Protein AF-0000000087275768 (afdb_homodimer)

Organism: Triticum turgidum subsp. durum (NCBI:txid4567)

pLDDT: mean 89.3, std 7.69, range [43.47, 96.19]

Solvent-accessible surface area (backbone atoms only — not comparable to full-atom values): 12911 Å² total; per-residue (Å²): 130,86,54,33,32,23,31,49,68,39,44,42,38,56,52,51,20,34,65,66,71,42,69,67,84,76,54,82,81,46,72,68,50,50,53,51,49,30,61,43,40,44,69,40,48,29,38,37,53,60,56,69,87,46,82,46,74,42,39,27,68,37,59,47,90,47,29,28,70,70,34,65,46,65,78,48,94,89,57,51,70,40,37,50,58,55,46,38,32,74,74,51,67,39,80,79,80,45,40,78,35,36,21,37,27,25,60,48,88,89,59,68,39,76,43,63,28,69,130,85,54,32,32,24,32,49,68,39,44,41,37,56,52,50,22,33,64,67,71,43,69,68,85,76,53,82,80,46,71,66,51,49,52,52,49,30,64,44,40,44,67,41,48,30,38,38,53,61,55,70,89,46,81,47,73,41,39,27,67,36,56,47,90,46,28,29,70,72,33,66,44,67,79,50,95,87,56,52,69,41,37,50,60,56,44,38,32,72,75,51,67,39,81,80,80,47,41,78,34,36,21,38,26,23,59,50,88,88,59,68,39,76,42,62,30,69

Sequence (236 aa):
MSSTAFIEPLPVIEFVAQLLCRDISVRPLTDSDRVKIKKALRGVKVEVTHRGNMRRKYRISGLTSQATRELSFPVDDRGTVKTVVQYFLETYGFNIQHTTLPCLQVGNQQRPNYLPGLMSSTAFIEPLPVIEFVAQLLCRDISVRPLTDSDRVKIKKALRGVKVEVTHRGNMRRKYRISGLTSQATRELSFPVDDRGTVKTVVQYFLETYGFNIQHTTLPCLQVGNQQRPNYLPGL

Foldseek 3Di:
DDDPDDDDDDFLLVVLCVQVVHRCVPDDADPVSQVSSFVVQQQPKDWDCLQPPDTDIWRFHGWDPAFQQPDKDAPDPVRDIDGNQVCSCVPRVDHADRRRGIWTWTDDPVDTDTHGGD/DDDPDDDDDDFLLVVLCVQVVHRCVPDDQDPVSQVSSFVVQQQPKDWDCLQPPDTDIWGFHGWDPAFQQPDKDAPDPVRDIDGNQVCSCVPRVDHADRRRGIWTWTDDPVDTDTHGGD

Nearest PDB structures (foldseek):
  8thq-assembly1_B  TM=9.231E-01  e=3.022E-11  Homo sapiens
  6mfr-assembly1_A  TM=9.003E-01  e=3.740E-10  Homo sapiens
  4f3t-assembly1_A  TM=8.504E-01  e=3.512E-10  Homo sapiens
  5t7b-assembly1_A  TM=8.582E-01  e=7.015E-10  Homo sapiens
  4w5n-assembly1_A  TM=8.381E-01  e=4.241E-10  Homo sapiens

Radius of gyration: 20.41 Å; Cα contacts (8 Å, |Δi|>4): 461; chains: 2; bounding box: 36×76×35 Å

Secondary structure (DSSP, 8-state):
---SEEEPPEEHHHHHHHHHTS-TTTSPPPHHHHHHHHHHHTT-EEEE-TTTT--EEEEEEEEEEEEGGG-EEE-STT--EEEHHHHHHHHH----S-TTSEEEEES-TTS-EEE---/---SEEEPPEEHHHHHHHHHTS-TTTSPPPHHHHHHHHHHHTT-EEEE-TTTT--EEEEEEEEEEEEGGG-EEE-STT--EEEHHHHHHHHH-PPPS-TTSEEEEES-TTS-EEE---

Structure (mmCIF, N/CA/C/O backbone):
data_AF-0000000087275768-model_v1
#
loop_
_entity.id
_entity.type
_entity.pdbx_description
1 polymer 'PAZ domain-containing protein'
#
loop_
_atom_site.group_PDB
_atom_site.id
_atom_site.type_symbol
_atom_site.label_atom_id
_atom_site.label_alt_id
_atom_site.label_comp_id
_atom_site.label_asym_id
_atom_site.label_entity_id
_atom_site.label_seq_id
_atom_site.pdbx_PDB_ins_code
_atom_site.Cartn_x
_atom_site.Cartn_y
_atom_site.Cartn_z
_atom_site.occupancy
_atom_site.B_iso_or_equiv
_atom_site.auth_seq_id
_atom_site.auth_comp_id
_atom_site.auth_asym_id
_atom_site.auth_atom_id
_atom_site.pdbx_PDB_model_num
ATOM 1 N N . MET A 1 1 ? -2.781 4.977 16.828 1 43.47 1 MET A N 1
ATOM 2 C CA . MET A 1 1 ? -2.209 6.129 16.141 1 43.47 1 MET A CA 1
ATOM 3 C C . MET A 1 1 ? -3.107 6.582 15 1 43.47 1 MET A C 1
ATOM 5 O O . MET A 1 1 ? -3.561 5.762 14.203 1 43.47 1 MET A O 1
ATOM 9 N N . SER A 1 2 ? -3.838 7.672 15.273 1 59.25 2 SER A N 1
ATOM 10 C CA . SER A 1 2 ? -4.91 8.047 14.359 1 59.25 2 SER A CA 1
ATOM 11 C C . SER A 1 2 ? -4.355 8.555 13.039 1 59.25 2 SER A C 1
ATOM 13 O O . SER A 1 2 ? -3.566 9.508 13.016 1 59.25 2 SER A O 1
ATOM 15 N N . SER A 1 3 ? -4.297 7.707 12.039 1 69.69 3 SER A N 1
ATOM 16 C CA . SER A 1 3 ? -3.947 8.141 10.688 1 69.69 3 SER A CA 1
ATOM 17 C C . SER A 1 3 ? -5.133 8.805 10 1 69.69 3 SER A C 1
ATOM 19 O O . SER A 1 3 ? -6.281 8.406 10.203 1 69.69 3 SER A O 1
ATOM 21 N N . THR A 1 4 ? -4.77 9.906 9.336 1 81.69 4 THR A N 1
ATOM 22 C CA . THR A 1 4 ? -5.828 10.664 8.672 1 81.69 4 THR A CA 1
ATOM 23 C C . THR A 1 4 ? -6.117 10.102 7.285 1 81.69 4 THR A C 1
ATOM 25 O O . THR A 1 4 ? -7.168 10.367 6.703 1 81.69 4 THR A O 1
ATOM 28 N N . ALA A 1 5 ? -5.148 9.32 6.773 1 90.62 5 ALA A N 1
ATOM 29 C CA . ALA A 1 5 ? -5.297 8.859 5.395 1 90.62 5 ALA A CA 1
ATOM 30 C C . ALA A 1 5 ? -5.004 7.367 5.281 1 90.62 5 ALA A C 1
ATOM 32 O O . ALA A 1 5 ? -4.031 6.875 5.855 1 90.62 5 ALA A O 1
ATOM 33 N N . PHE A 1 6 ? -5.891 6.68 4.543 1 91.31 6 PHE A N 1
ATOM 34 C CA . PHE A 1 6 ? -5.754 5.25 4.289 1 91.31 6 PHE A CA 1
ATOM 35 C C . PHE A 1 6 ? -5.715 4.969 2.791 1 91.31 6 PHE A C 1
ATOM 37 O O . PHE A 1 6 ? -6.531 5.496 2.033 1 91.31 6 PHE A O 1
ATOM 44 N N . ILE A 1 7 ? -4.754 4.129 2.451 1 89.88 7 ILE A N 1
ATOM 45 C CA . ILE A 1 7 ? -4.719 3.689 1.061 1 89.88 7 ILE A CA 1
ATOM 46 C C . ILE A 1 7 ? -5.906 2.77 0.781 1 89.88 7 ILE A C 1
ATOM 48 O O . ILE A 1 7 ? -6.172 1.837 1.543 1 89.88 7 ILE A O 1
ATOM 52 N N . GLU A 1 8 ? -6.59 3.115 -0.237 1 89.69 8 GLU A N 1
ATOM 53 C CA . GLU A 1 8 ? -7.648 2.217 -0.688 1 89.69 8 GLU A CA 1
ATOM 54 C C . GLU A 1 8 ? -7.078 0.872 -1.132 1 89.69 8 GLU A C 1
ATOM 56 O O . GLU A 1 8 ? -5.891 0.769 -1.449 1 89.69 8 GLU A O 1
ATOM 61 N N . PRO A 1 9 ? -8.039 -0.082 -1.107 1 86.5 9 PRO A N 1
ATOM 62 C CA . PRO A 1 9 ? -7.543 -1.374 -1.583 1 86.5 9 PRO A CA 1
ATOM 63 C C . PRO A 1 9 ? -6.871 -1.28 -2.953 1 86.5 9 PRO A C 1
ATOM 65 O O . PRO A 1 9 ? -7.406 -0.64 -3.861 1 86.5 9 PRO A O 1
ATOM 68 N N . LEU A 1 10 ? -5.715 -1.784 -3.029 1 87.38 10 LEU A N 1
ATOM 69 C CA . LEU A 1 10 ? -4.984 -1.777 -4.293 1 87.38 10 LEU A CA 1
ATOM 70 C C . LEU A 1 10 ? -4.371 -3.145 -4.574 1 87.38 10 LEU A C 1
ATOM 72 O O . LEU A 1 10 ? -3.986 -3.859 -3.645 1 87.38 10 LEU A O 1
ATOM 76 N N . PRO A 1 11 ? -4.281 -3.477 -5.871 1 90.5 11 PRO A N 1
ATOM 77 C CA . PRO A 1 11 ? -3.648 -4.75 -6.215 1 90.5 11 PRO A CA 1
ATOM 78 C C . PRO A 1 11 ? -2.221 -4.863 -5.684 1 90.5 11 PRO A C 1
ATOM 80 O O . PRO A 1 11 ? -1.468 -3.885 -5.719 1 90.5 11 PRO A O 1
ATOM 83 N N . VAL A 1 12 ? -1.874 -6.047 -5.215 1 92.75 12 VAL A N 1
ATOM 84 C CA . VAL A 1 12 ? -0.544 -6.258 -4.652 1 92.75 12 VAL A CA 1
ATOM 85 C C . VAL A 1 12 ? 0.518 -5.949 -5.703 1 92.75 12 VAL A C 1
ATOM 87 O O . VAL A 1 12 ? 1.548 -5.344 -5.395 1 92.75 12 VAL A O 1
ATOM 90 N N . ILE A 1 13 ? 0.225 -6.289 -6.93 1 92.31 13 ILE A N 1
ATOM 91 C CA . ILE A 1 13 ? 1.211 -6.094 -7.988 1 92.31 13 ILE A CA 1
ATOM 92 C C . ILE A 1 13 ? 1.467 -4.602 -8.188 1 92.31 13 ILE A C 1
ATOM 94 O O . ILE A 1 13 ? 2.59 -4.191 -8.492 1 92.31 13 ILE A O 1
ATOM 98 N N . GLU A 1 14 ? 0.475 -3.826 -8.008 1 88.75 14 GLU A N 1
ATOM 99 C CA . GLU A 1 14 ? 0.648 -2.381 -8.117 1 88.75 14 GLU A CA 1
ATOM 100 C C . GLU A 1 14 ? 1.476 -1.834 -6.957 1 88.75 14 GLU A C 1
ATOM 102 O O . GLU A 1 14 ? 2.32 -0.956 -7.148 1 88.75 14 GLU A O 1
ATOM 107 N N . PHE A 1 15 ? 1.184 -2.352 -5.785 1 88.56 15 PHE A N 1
ATOM 108 C CA . PHE A 1 15 ? 1.982 -1.979 -4.625 1 88.56 15 PHE A CA 1
ATOM 109 C C . PHE A 1 15 ? 3.459 -2.275 -4.863 1 88.56 15 PHE A C 1
ATOM 111 O O . PHE A 1 15 ? 4.32 -1.437 -4.586 1 88.56 15 PHE A O 1
ATOM 118 N N . VAL A 1 16 ? 3.723 -3.387 -5.422 1 92.19 16 VAL A N 1
ATOM 119 C CA . VAL A 1 16 ? 5.094 -3.816 -5.668 1 92.19 16 VAL A CA 1
ATOM 120 C C . VAL A 1 16 ? 5.734 -2.92 -6.727 1 92.19 16 VAL A C 1
ATOM 122 O O . VAL A 1 16 ? 6.902 -2.543 -6.602 1 92.19 16 VAL A O 1
ATOM 125 N N . ALA A 1 17 ? 4.984 -2.625 -7.73 1 91.31 17 ALA A N 1
ATOM 126 C CA . ALA A 1 17 ? 5.492 -1.721 -8.758 1 91.31 17 ALA A CA 1
ATOM 127 C C . ALA A 1 17 ? 5.875 -0.37 -8.164 1 91.31 17 ALA A C 1
ATOM 129 O O . ALA A 1 17 ? 6.906 0.203 -8.516 1 91.31 17 ALA A O 1
ATOM 130 N N . GLN A 1 18 ? 5.043 0.078 -7.254 1 86.06 18 GLN A N 1
ATOM 131 C CA . GLN A 1 18 ? 5.309 1.351 -6.594 1 86.06 18 GLN A CA 1
ATOM 132 C C . GLN A 1 18 ? 6.52 1.245 -5.668 1 86.06 18 GLN A C 1
ATOM 134 O O . GLN A 1 18 ? 7.348 2.154 -5.613 1 86.06 18 GLN A O 1
ATOM 139 N N . LEU A 1 19 ? 6.578 0.154 -4.98 1 88.44 19 LEU A N 1
ATOM 140 C CA . LEU A 1 19 ? 7.684 -0.107 -4.062 1 88.44 19 LEU A CA 1
ATOM 141 C C . LEU A 1 19 ? 9.016 -0.088 -4.801 1 88.44 19 LEU A C 1
ATOM 143 O O . LEU A 1 19 ? 10 0.477 -4.309 1 88.44 19 LEU A O 1
ATOM 147 N N . LEU A 1 20 ? 9.008 -0.585 -5.984 1 90.69 20 LEU A N 1
ATOM 148 C CA . LEU A 1 20 ? 10.25 -0.72 -6.73 1 90.69 20 LEU A CA 1
ATOM 149 C C . LEU A 1 20 ? 10.438 0.448 -7.695 1 90.69 20 LEU A C 1
ATOM 151 O O . LEU A 1 20 ? 11.453 0.526 -8.391 1 90.69 20 LEU A O 1
ATOM 155 N N . CYS A 1 21 ? 9.453 1.275 -7.781 1 84.94 21 CYS A N 1
ATOM 156 C CA . CYS A 1 21 ? 9.461 2.436 -8.664 1 84.94 21 CYS A CA 1
ATOM 157 C C . CYS A 1 21 ? 9.727 2.021 -10.109 1 84.94 21 CYS A C 1
ATOM 159 O O . CYS A 1 21 ? 10.547 2.631 -10.789 1 84.94 21 CYS A O 1
ATOM 161 N N . ARG A 1 22 ? 9.008 0.912 -10.492 1 86.25 22 ARG A N 1
ATOM 162 C CA . ARG A 1 22 ? 9.125 0.462 -11.875 1 86.25 22 ARG A CA 1
ATOM 163 C C . ARG A 1 22 ? 8.016 -0.527 -12.227 1 86.25 22 ARG A C 1
ATOM 165 O O . ARG A 1 22 ? 7.383 -1.095 -11.336 1 86.25 22 ARG A O 1
ATOM 172 N N . ASP A 1 23 ? 7.941 -0.669 -13.5 1 86.69 23 ASP A N 1
ATOM 173 C CA . ASP A 1 23 ? 7.035 -1.704 -13.992 1 86.69 23 ASP A CA 1
ATOM 174 C C . ASP A 1 23 ? 7.641 -3.094 -13.82 1 86.69 23 ASP A C 1
ATOM 176 O O . ASP A 1 23 ? 8.742 -3.361 -14.297 1 86.69 23 ASP A O 1
ATOM 180 N N . ILE A 1 24 ? 6.934 -3.932 -13.141 1 86.19 24 ILE A N 1
ATOM 181 C CA . ILE A 1 24 ? 7.441 -5.25 -12.773 1 86.19 24 ILE A CA 1
ATOM 182 C C . ILE A 1 24 ? 7.434 -6.164 -13.992 1 86.19 24 ILE A C 1
ATOM 184 O O . ILE A 1 24 ? 8.086 -7.211 -14 1 86.19 24 ILE A O 1
ATOM 188 N N . SER A 1 25 ? 6.711 -5.758 -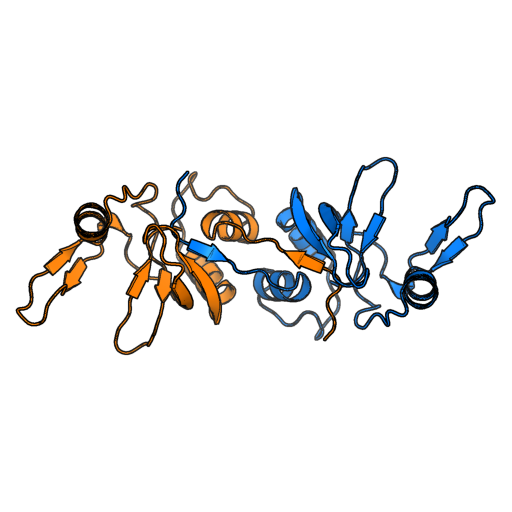15.078 1 80.31 25 SER A N 1
ATOM 189 C CA . SER A 1 25 ? 6.617 -6.598 -16.266 1 80.31 25 SER A CA 1
ATOM 190 C C . SER A 1 25 ? 7.809 -6.367 -17.203 1 80.31 25 SER A C 1
ATOM 192 O O . SER A 1 25 ? 8.023 -7.137 -18.125 1 80.31 25 SER A O 1
ATOM 194 N N . VAL A 1 26 ? 8.578 -5.383 -16.922 1 82.56 26 VAL A N 1
ATOM 195 C CA . VAL A 1 26 ? 9.609 -4.953 -17.859 1 82.56 26 VAL A CA 1
ATOM 196 C C . VAL A 1 26 ? 10.836 -5.855 -17.719 1 82.56 26 VAL A C 1
ATOM 198 O O . VAL A 1 26 ? 11.461 -6.215 -18.719 1 82.56 26 VAL A O 1
ATOM 201 N N . ARG A 1 27 ? 11.32 -6.211 -16.594 1 87.06 27 ARG A N 1
ATOM 202 C CA . ARG A 1 27 ? 12.461 -7.094 -16.359 1 87.06 27 ARG A CA 1
ATOM 203 C C . ARG A 1 27 ? 12.195 -8.023 -15.18 1 87.06 27 ARG A C 1
ATOM 205 O O . ARG A 1 27 ? 11.367 -7.715 -14.312 1 87.06 27 ARG A O 1
ATOM 212 N N . PRO A 1 28 ? 12.93 -9.07 -15.172 1 88.75 28 PRO A N 1
ATOM 213 C CA . PRO A 1 28 ? 12.773 -10.016 -14.055 1 88.75 28 PRO A CA 1
ATOM 214 C C . PRO A 1 28 ? 13.172 -9.414 -12.711 1 88.75 28 PRO A C 1
ATOM 216 O O . PRO A 1 28 ? 14 -8.492 -12.664 1 88.75 28 PRO A O 1
ATOM 219 N N . LEU A 1 29 ? 12.555 -9.977 -11.68 1 92.44 29 LEU A N 1
ATOM 220 C CA . LEU A 1 29 ? 12.922 -9.555 -10.328 1 92.44 29 LEU A CA 1
ATOM 221 C C . LEU A 1 29 ? 14.312 -10.055 -9.961 1 92.44 29 LEU A C 1
ATOM 223 O O . LEU A 1 29 ? 14.672 -11.195 -10.258 1 92.44 29 LEU A O 1
ATOM 227 N N . THR A 1 30 ? 15.102 -9.211 -9.438 1 92.25 30 THR A N 1
ATOM 228 C CA . THR A 1 30 ? 16.375 -9.625 -8.859 1 92.25 30 THR A CA 1
ATOM 229 C C . THR A 1 30 ? 16.172 -10.203 -7.461 1 92.25 30 THR A C 1
ATOM 231 O O . THR A 1 30 ? 15.086 -10.102 -6.891 1 92.25 30 THR A O 1
ATOM 234 N N . ASP A 1 31 ? 17.234 -10.812 -7 1 91.38 31 ASP A N 1
ATOM 235 C CA . ASP A 1 31 ? 17.172 -11.312 -5.629 1 91.38 31 ASP A CA 1
ATOM 236 C C . ASP A 1 31 ? 16.953 -10.172 -4.637 1 91.38 31 ASP A C 1
ATOM 238 O O . ASP A 1 31 ? 16.203 -10.32 -3.666 1 91.38 31 ASP A O 1
ATOM 242 N N . SER A 1 32 ? 17.625 -9.117 -4.973 1 92.94 32 SER A N 1
ATOM 243 C CA . SER A 1 32 ? 17.453 -7.945 -4.117 1 92.94 32 SER A CA 1
ATOM 244 C C . SER A 1 32 ? 16 -7.445 -4.152 1 92.94 32 SER A C 1
ATOM 246 O O . SER A 1 32 ? 15.445 -7.07 -3.117 1 92.94 32 SER A O 1
ATOM 248 N N . ASP A 1 33 ? 15.359 -7.453 -5.309 1 92.75 33 ASP A N 1
ATOM 249 C CA . ASP A 1 33 ? 13.953 -7.094 -5.43 1 92.75 33 ASP A CA 1
ATOM 250 C C . ASP A 1 33 ? 13.078 -8.008 -4.574 1 92.75 33 ASP A C 1
ATOM 252 O O . ASP A 1 33 ? 12.211 -7.531 -3.832 1 92.75 33 ASP A O 1
ATOM 256 N N . ARG A 1 34 ? 13.398 -9.227 -4.715 1 92.62 34 ARG A N 1
ATOM 257 C CA . ARG A 1 34 ? 12.594 -10.219 -4.012 1 92.62 34 ARG A CA 1
ATOM 258 C C . ARG A 1 34 ? 12.672 -10.023 -2.502 1 92.62 34 ARG A C 1
ATOM 260 O O . ARG A 1 34 ? 11.656 -10.109 -1.806 1 92.62 34 ARG A O 1
ATOM 267 N N . VAL A 1 35 ? 13.844 -9.781 -2.025 1 92.12 35 VAL A N 1
ATOM 268 C CA . VAL A 1 35 ? 14.047 -9.562 -0.599 1 92.12 35 VAL A CA 1
ATOM 269 C C . VAL A 1 35 ? 13.305 -8.305 -0.156 1 92.12 35 VAL A C 1
ATOM 271 O O . VAL A 1 35 ? 12.633 -8.305 0.882 1 92.12 35 VAL A O 1
ATOM 274 N N . LYS A 1 36 ? 13.398 -7.289 -0.94 1 91.69 36 LYS A N 1
ATOM 275 C CA . LYS A 1 36 ? 12.711 -6.035 -0.644 1 91.69 36 LYS A CA 1
ATOM 276 C C . LYS A 1 36 ? 11.195 -6.23 -0.605 1 91.69 36 LYS A C 1
ATOM 278 O O . LYS A 1 36 ? 10.523 -5.746 0.308 1 91.69 36 LYS A O 1
ATOM 283 N N . ILE A 1 37 ? 10.703 -6.887 -1.532 1 94.25 37 ILE A N 1
ATOM 284 C CA . ILE A 1 37 ? 9.273 -7.152 -1.615 1 94.25 37 ILE A CA 1
ATOM 285 C C . ILE A 1 37 ? 8.828 -7.969 -0.406 1 94.25 37 ILE A C 1
ATOM 287 O O . ILE A 1 37 ? 7.824 -7.648 0.234 1 94.25 37 ILE A O 1
ATOM 291 N N . LYS A 1 38 ? 9.578 -8.984 -0.153 1 93.25 38 LYS A N 1
ATOM 292 C CA . LYS A 1 38 ? 9.25 -9.852 0.975 1 93.25 38 LYS A CA 1
ATOM 293 C C . LYS A 1 38 ? 9.188 -9.062 2.277 1 93.25 38 LYS A C 1
ATOM 295 O O . LYS A 1 38 ? 8.242 -9.211 3.059 1 93.25 38 LYS A O 1
ATOM 300 N N . LYS A 1 39 ? 10.141 -8.242 2.486 1 91.69 39 LYS A N 1
ATOM 301 C CA . LYS A 1 39 ? 10.203 -7.434 3.701 1 91.69 39 LYS A CA 1
ATOM 302 C C . LYS A 1 39 ? 9.023 -6.469 3.775 1 91.69 39 LYS A C 1
ATOM 304 O O . LYS A 1 39 ? 8.391 -6.332 4.824 1 91.69 39 LYS A O 1
ATOM 309 N N . ALA A 1 40 ? 8.75 -5.895 2.709 1 90.44 40 ALA A N 1
ATOM 310 C CA . ALA A 1 40 ? 7.707 -4.871 2.67 1 90.44 40 ALA A CA 1
ATOM 311 C C . ALA A 1 40 ? 6.324 -5.488 2.861 1 90.44 40 ALA A C 1
ATOM 313 O O . ALA A 1 40 ? 5.441 -4.875 3.471 1 90.44 40 ALA A O 1
ATOM 314 N N . LEU A 1 41 ? 6.16 -6.652 2.416 1 92.94 41 LEU A N 1
ATOM 315 C CA . LEU A 1 41 ? 4.82 -7.23 2.391 1 92.94 41 LEU A CA 1
ATOM 316 C C . LEU A 1 41 ? 4.59 -8.117 3.605 1 92.94 41 LEU A C 1
ATOM 318 O O . LEU A 1 41 ? 3.453 -8.508 3.891 1 92.94 41 LEU A O 1
ATOM 322 N N . ARG A 1 42 ? 5.688 -8.43 4.27 1 91.62 42 ARG A N 1
ATOM 323 C CA . ARG A 1 42 ? 5.52 -9.312 5.418 1 91.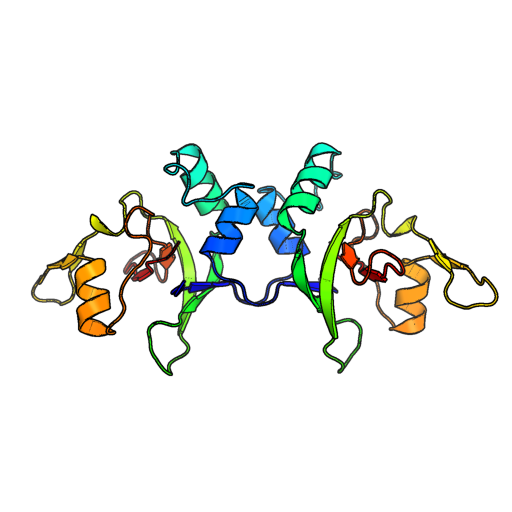62 42 ARG A CA 1
ATOM 324 C C . ARG A 1 42 ? 4.531 -8.719 6.422 1 91.62 42 ARG A C 1
ATOM 326 O O . ARG A 1 42 ? 4.691 -7.574 6.855 1 91.62 42 ARG A O 1
ATOM 333 N N . GLY A 1 43 ? 3.502 -9.5 6.719 1 88.94 43 GLY A N 1
ATOM 334 C CA . GLY A 1 43 ? 2.533 -9.086 7.719 1 88.94 43 GLY A CA 1
ATOM 335 C C . GLY A 1 43 ? 1.38 -8.289 7.137 1 88.94 43 GLY A C 1
ATOM 336 O O . GLY A 1 43 ? 0.409 -7.988 7.836 1 88.94 43 GLY A O 1
ATOM 337 N N . VAL A 1 44 ? 1.384 -7.961 5.93 1 89.38 44 VAL A N 1
ATOM 338 C CA . VAL A 1 44 ? 0.323 -7.195 5.281 1 89.38 44 VAL A CA 1
ATOM 339 C C . VAL A 1 44 ? -0.894 -8.086 5.055 1 89.38 44 VAL A C 1
ATOM 341 O O . VAL A 1 44 ? -0.755 -9.242 4.641 1 89.38 44 VAL A O 1
ATOM 344 N N . LYS A 1 45 ? -2.021 -7.508 5.281 1 90.81 45 LYS A N 1
ATOM 345 C CA . LYS A 1 45 ? -3.266 -8.234 5.051 1 90.81 45 LYS A CA 1
ATOM 346 C C . LYS A 1 45 ? -3.762 -8.031 3.621 1 90.81 45 LYS A C 1
ATOM 348 O O . LYS A 1 45 ? -3.715 -6.918 3.094 1 90.81 45 LYS A O 1
ATOM 353 N N . VAL A 1 46 ? -4.234 -9.172 3.029 1 93 46 VAL A N 1
ATOM 354 C CA . VAL A 1 46 ? -4.727 -9.102 1.658 1 93 46 VAL A CA 1
ATOM 355 C C . VAL A 1 46 ? -6.074 -9.812 1.558 1 93 46 VAL A C 1
ATOM 357 O O . VAL A 1 46 ? -6.344 -10.758 2.309 1 93 46 VAL A O 1
ATOM 360 N N . GLU A 1 47 ? -6.844 -9.289 0.65 1 92.12 47 GLU A N 1
ATOM 361 C CA . GLU A 1 47 ? -8.086 -9.922 0.227 1 92.12 47 GLU A CA 1
ATOM 362 C C . GLU A 1 47 ? -7.945 -10.539 -1.162 1 92.12 47 GLU A C 1
ATOM 364 O O . GLU A 1 47 ? -7.34 -9.945 -2.053 1 92.12 47 GLU A O 1
ATOM 369 N N . VAL A 1 48 ? -8.547 -11.773 -1.3 1 91.62 48 VAL A N 1
ATOM 370 C CA . VAL A 1 48 ? -8.375 -12.453 -2.58 1 91.62 48 VAL A CA 1
ATOM 371 C C . VAL A 1 48 ? -9.664 -12.383 -3.387 1 91.62 48 VAL A C 1
ATOM 373 O O . VAL A 1 48 ? -10.758 -12.281 -2.814 1 91.62 48 VAL A O 1
ATOM 376 N N . THR A 1 49 ? -9.492 -12.414 -4.75 1 89.31 49 THR A N 1
ATOM 377 C CA . THR A 1 49 ? -10.648 -12.211 -5.617 1 89.31 49 THR A CA 1
ATOM 378 C C . THR A 1 49 ? -10.961 -13.477 -6.406 1 89.31 49 THR A C 1
ATOM 380 O O . THR A 1 49 ? -11.977 -13.547 -7.102 1 89.31 49 THR A O 1
ATOM 383 N N . HIS A 1 50 ? -10.188 -14.477 -6.305 1 89.94 50 HIS A N 1
ATOM 384 C CA . HIS A 1 50 ? -10.352 -15.641 -7.168 1 89.94 50 HIS A CA 1
ATOM 385 C C . HIS A 1 50 ? -11.398 -16.594 -6.605 1 89.94 50 HIS A C 1
ATOM 387 O O . HIS A 1 50 ? -11.719 -17.609 -7.23 1 89.94 50 HIS A O 1
ATOM 393 N N . ARG A 1 51 ? -11.961 -16.281 -5.551 1 88.81 51 ARG A N 1
ATOM 394 C CA . ARG A 1 51 ? -12.891 -17.203 -4.898 1 88.81 51 ARG A CA 1
ATOM 395 C C . ARG A 1 51 ? -14.336 -16.797 -5.16 1 88.81 51 ARG A C 1
ATOM 397 O O . ARG A 1 51 ? -15.234 -17.156 -4.395 1 88.81 51 ARG A O 1
ATOM 404 N N . GLY A 1 52 ? -14.5 -16.141 -6.227 1 81.5 52 GLY A N 1
ATOM 405 C CA . GLY A 1 52 ? -15.859 -15.75 -6.555 1 81.5 52 GLY A CA 1
ATOM 406 C C . GLY A 1 52 ? -16.484 -14.82 -5.527 1 81.5 52 GLY A C 1
ATOM 407 O O . GLY A 1 52 ? -15.938 -13.742 -5.254 1 81.5 52 GLY A O 1
ATOM 408 N N . ASN A 1 53 ? -17.438 -15.273 -4.824 1 81.56 53 ASN A N 1
ATOM 409 C CA . ASN A 1 53 ? -18.203 -14.422 -3.924 1 81.56 53 ASN A CA 1
ATOM 410 C C . ASN A 1 53 ? -17.672 -14.484 -2.496 1 81.56 53 ASN A C 1
ATOM 412 O O . ASN A 1 53 ? -18.156 -13.766 -1.616 1 81.56 53 ASN A O 1
ATOM 416 N N . MET A 1 54 ? -16.734 -15.305 -2.371 1 85.62 54 MET A N 1
ATOM 417 C CA . MET A 1 54 ? -16.156 -15.43 -1.031 1 85.62 54 MET A CA 1
ATOM 418 C C . MET A 1 54 ? -14.984 -14.484 -0.854 1 85.62 54 MET A C 1
ATOM 420 O O . MET A 1 54 ? -14.055 -14.477 -1.664 1 85.62 54 MET A O 1
ATOM 424 N N . ARG A 1 55 ? -15.172 -13.633 0.093 1 84.94 55 ARG A N 1
ATOM 425 C CA . ARG A 1 55 ? -14.078 -12.734 0.449 1 84.94 55 ARG A CA 1
ATOM 426 C C . ARG A 1 55 ? -13.18 -13.359 1.507 1 84.94 55 ARG A C 1
ATOM 428 O O . ARG A 1 55 ? -13.578 -13.516 2.662 1 84.94 55 ARG A O 1
ATOM 435 N N . ARG A 1 56 ? -12.07 -13.852 1.044 1 91.31 56 ARG A N 1
ATOM 436 C CA . ARG A 1 56 ? -11.094 -14.422 1.974 1 91.31 56 ARG A CA 1
ATOM 437 C C . ARG A 1 56 ? -9.922 -13.469 2.188 1 91.31 56 ARG A C 1
ATOM 439 O O . ARG A 1 56 ? -9.453 -12.836 1.242 1 91.31 56 ARG A O 1
ATOM 446 N N . LYS A 1 57 ? -9.539 -13.438 3.447 1 92.06 57 LYS A N 1
ATOM 447 C CA . LYS A 1 57 ? -8.422 -12.586 3.82 1 92.06 57 LYS A CA 1
ATOM 448 C C . LYS A 1 57 ? -7.262 -13.406 4.379 1 92.06 57 LYS A C 1
ATOM 450 O O . LYS A 1 57 ? -7.477 -14.438 5.02 1 92.06 57 LYS A O 1
ATOM 455 N N . TYR A 1 58 ? -6.098 -12.914 4.055 1 92.56 58 TYR A N 1
ATOM 456 C CA . TYR A 1 58 ? -4.887 -13.57 4.539 1 92.56 58 TYR A CA 1
ATOM 457 C C . TYR A 1 58 ? -3.85 -12.547 4.98 1 92.56 58 TYR A C 1
ATOM 459 O O . TYR A 1 58 ? -3.926 -11.375 4.602 1 92.56 58 TYR A O 1
ATOM 467 N N . ARG A 1 59 ? -2.959 -13.078 5.758 1 92.75 59 ARG A N 1
ATOM 468 C CA . ARG A 1 59 ? -1.738 -12.328 6.047 1 92.75 59 ARG A CA 1
ATOM 469 C C . ARG A 1 59 ? -0.552 -12.898 5.277 1 92.75 59 ARG A C 1
ATOM 471 O O . ARG A 1 59 ? -0.341 -14.117 5.266 1 92.75 59 ARG A O 1
ATOM 478 N N . ILE A 1 60 ? 0.148 -11.992 4.668 1 93.62 60 ILE A N 1
ATOM 479 C CA . ILE A 1 60 ? 1.312 -12.445 3.914 1 93.62 60 ILE A CA 1
ATOM 480 C C . ILE A 1 60 ? 2.439 -12.812 4.875 1 93.62 60 ILE A C 1
ATOM 482 O O . ILE A 1 60 ? 2.773 -12.039 5.773 1 93.62 60 ILE A O 1
ATOM 486 N N . SER A 1 61 ? 3.004 -13.992 4.707 1 93.69 61 SER A N 1
ATOM 487 C CA . SER A 1 61 ? 4.105 -14.43 5.555 1 93.69 61 SER A CA 1
ATOM 488 C C . SER A 1 61 ? 5.43 -14.414 4.797 1 93.69 61 SER A C 1
ATOM 490 O O . SER A 1 61 ? 6.5 -14.422 5.406 1 93.69 61 SER A O 1
ATOM 492 N N . GLY A 1 62 ? 5.305 -14.367 3.402 1 92.44 62 GLY A N 1
ATOM 493 C CA . GLY A 1 62 ? 6.527 -14.406 2.615 1 92.44 62 GLY A CA 1
ATOM 494 C C . GLY A 1 62 ? 6.273 -14.43 1.12 1 92.44 62 GLY A C 1
ATOM 495 O O . GLY A 1 62 ? 5.18 -14.086 0.665 1 92.44 62 GLY A O 1
ATOM 496 N N . LEU A 1 63 ? 7.344 -14.734 0.415 1 93.88 63 LEU A N 1
ATOM 497 C CA . LEU A 1 63 ? 7.359 -14.859 -1.038 1 93.88 63 LEU A CA 1
ATOM 498 C C . LEU A 1 63 ? 8.094 -16.125 -1.467 1 93.88 63 LEU A C 1
ATOM 500 O O . LEU A 1 63 ? 9.133 -16.469 -0.898 1 93.88 63 LEU A O 1
ATOM 504 N N . THR A 1 64 ? 7.527 -16.734 -2.439 1 93.06 64 THR A N 1
ATOM 505 C CA . THR A 1 64 ? 8.211 -17.922 -2.934 1 93.06 64 THR A CA 1
ATOM 506 C C . THR A 1 64 ? 9.484 -17.531 -3.68 1 93.06 64 THR A C 1
ATOM 508 O O . THR A 1 64 ? 9.586 -16.438 -4.234 1 93.06 64 THR A O 1
ATOM 511 N N . SER A 1 65 ? 10.438 -18.484 -3.732 1 91.56 65 SER A N 1
ATOM 512 C CA . SER A 1 65 ? 11.641 -18.297 -4.531 1 91.56 65 SER A CA 1
ATOM 513 C C . SER A 1 65 ? 11.406 -18.688 -5.988 1 91.56 65 SER A C 1
ATOM 515 O O . SER A 1 65 ? 12.039 -18.141 -6.895 1 91.56 65 SER A O 1
ATOM 517 N N . GLN A 1 66 ? 10.461 -19.578 -6.148 1 92.56 66 GLN A N 1
ATOM 518 C CA . GLN A 1 66 ? 10.133 -20.047 -7.488 1 92.56 66 GLN A CA 1
ATOM 519 C C . GLN A 1 66 ? 9.07 -19.156 -8.141 1 92.56 66 GLN A C 1
ATOM 521 O O . GLN A 1 66 ? 8.203 -18.609 -7.453 1 92.56 66 GLN A O 1
ATOM 526 N N . ALA A 1 67 ? 9.219 -19.125 -9.43 1 93.81 67 ALA A N 1
ATOM 527 C CA . ALA A 1 67 ? 8.156 -18.484 -10.195 1 93.81 67 ALA A CA 1
ATOM 528 C C . ALA A 1 67 ? 6.855 -19.281 -10.102 1 93.81 67 ALA A C 1
ATOM 530 O O . ALA A 1 67 ? 6.879 -20.5 -9.922 1 93.81 67 ALA A O 1
ATOM 531 N N . THR A 1 68 ? 5.758 -18.609 -10.25 1 95.12 68 THR A N 1
ATOM 532 C CA . THR A 1 68 ? 4.43 -19.219 -10.172 1 95.12 68 THR A CA 1
ATOM 533 C C . THR A 1 68 ? 4.316 -20.406 -11.109 1 95.12 68 THR A C 1
ATOM 535 O O . THR A 1 68 ? 3.809 -21.469 -10.719 1 95.12 68 THR A O 1
ATOM 538 N N . ARG A 1 69 ? 4.863 -20.281 -12.273 1 94.81 69 ARG A N 1
ATOM 539 C CA . ARG A 1 69 ? 4.715 -21.312 -13.297 1 94.81 69 ARG A CA 1
ATOM 540 C C . ARG A 1 69 ? 5.504 -22.562 -12.922 1 94.81 69 ARG A C 1
ATOM 542 O O . ARG A 1 69 ? 5.246 -23.641 -13.461 1 94.81 69 ARG A O 1
ATOM 549 N N . GLU A 1 70 ? 6.422 -22.406 -11.953 1 96.12 70 GLU A N 1
ATOM 550 C CA . GLU A 1 70 ? 7.293 -23.516 -11.57 1 96.12 70 GLU A CA 1
ATOM 551 C C . GLU A 1 70 ? 6.867 -24.109 -10.234 1 96.12 70 GLU A C 1
ATOM 553 O O . GLU A 1 70 ? 7.406 -25.141 -9.805 1 96.12 70 GLU A O 1
ATOM 558 N N . LEU A 1 71 ? 5.98 -23.547 -9.633 1 95.19 71 LEU A N 1
ATOM 559 C CA . LEU A 1 71 ? 5.609 -23.938 -8.281 1 95.19 71 LEU A CA 1
ATOM 560 C C . LEU A 1 71 ? 4.555 -25.047 -8.305 1 95.19 71 LEU A C 1
ATOM 562 O O . LEU A 1 71 ? 3.541 -24.922 -9 1 95.19 71 LEU A O 1
ATOM 566 N N . SER A 1 72 ? 4.859 -26.141 -7.602 1 95 72 SER A N 1
ATOM 567 C CA . SER A 1 72 ? 3.914 -27.25 -7.43 1 95 72 SER A CA 1
ATOM 568 C C . SER A 1 72 ? 3.73 -27.594 -5.953 1 95 72 SER A C 1
ATOM 570 O O . SER A 1 72 ? 4.562 -27.234 -5.121 1 95 72 SER A O 1
ATOM 572 N N . PHE A 1 73 ? 2.592 -28.203 -5.641 1 92.75 73 PHE A N 1
ATOM 573 C CA . PHE A 1 73 ? 2.271 -28.547 -4.258 1 92.75 73 PHE A CA 1
ATOM 574 C C . PHE A 1 73 ? 1.263 -29.688 -4.195 1 92.75 73 PHE A C 1
ATOM 576 O O . PHE A 1 73 ? 0.522 -29.922 -5.152 1 92.75 73 PHE A O 1
ATOM 583 N N . PRO A 1 74 ? 1.273 -30.375 -3.104 1 91.75 74 PRO A N 1
ATOM 584 C CA . PRO A 1 74 ? 0.258 -31.422 -2.924 1 91.75 74 PRO A CA 1
ATOM 585 C C . PRO A 1 74 ? -1.141 -30.844 -2.705 1 91.75 74 PRO A C 1
ATOM 587 O O . PRO A 1 74 ? -1.317 -29.938 -1.892 1 91.75 74 PRO A O 1
ATOM 590 N N . VAL A 1 75 ? -2.162 -31.359 -3.377 1 89.75 75 VAL A N 1
ATOM 591 C CA . VAL A 1 75 ? -3.504 -30.797 -3.297 1 89.75 75 VAL A CA 1
ATOM 592 C C . VAL A 1 75 ? -4.375 -31.656 -2.383 1 89.75 75 VAL A C 1
ATOM 594 O O . VAL A 1 75 ? -5.453 -31.219 -1.96 1 89.75 75 VAL A O 1
ATOM 597 N N . ASP A 1 76 ? -3.92 -32.875 -2.096 1 86.75 76 ASP A N 1
ATOM 598 C CA . ASP A 1 76 ? -4.691 -33.75 -1.222 1 86.75 76 ASP A CA 1
ATOM 599 C C . ASP A 1 76 ? -3.773 -34.625 -0.371 1 86.75 76 ASP A C 1
ATOM 601 O O . ASP A 1 76 ? -2.549 -34.531 -0.474 1 86.75 76 ASP A O 1
ATOM 605 N N . ASP A 1 77 ? -4.406 -35.344 0.498 1 86.56 77 ASP A N 1
ATOM 606 C CA . ASP A 1 77 ? -3.66 -36.188 1.433 1 86.56 77 ASP A CA 1
ATOM 607 C C . ASP A 1 77 ? -3.078 -37.406 0.729 1 86.56 77 ASP A C 1
ATOM 609 O O . ASP A 1 77 ? -2.203 -38.062 1.273 1 86.56 77 ASP A O 1
ATOM 613 N N . ARG A 1 78 ? -3.533 -37.719 -0.563 1 90.31 78 ARG A N 1
ATOM 614 C CA . ARG A 1 78 ? -3.021 -38.844 -1.316 1 90.31 78 ARG A CA 1
ATOM 615 C C . ARG A 1 78 ? -1.713 -38.5 -2.018 1 90.31 78 ARG A C 1
ATOM 617 O O . ARG A 1 78 ? -1.083 -39.375 -2.633 1 90.31 78 ARG A O 1
ATOM 624 N N . GLY A 1 79 ? -1.384 -37.25 -2.018 1 85.94 79 GLY A N 1
ATOM 625 C CA . GLY A 1 79 ? -0.113 -36.812 -2.57 1 85.94 79 GLY A CA 1
ATOM 626 C C . GLY A 1 79 ? -0.221 -36.344 -4.008 1 85.94 79 GLY A C 1
ATOM 627 O O . GLY A 1 79 ? 0.792 -36.188 -4.691 1 85.94 79 GLY A O 1
ATOM 628 N N . THR A 1 80 ? -1.398 -36.188 -4.438 1 92.56 80 THR A N 1
ATOM 629 C CA . THR A 1 80 ? -1.561 -35.625 -5.781 1 92.56 80 THR A CA 1
ATOM 630 C C . THR A 1 80 ? -0.945 -34.25 -5.875 1 92.56 80 THR A C 1
ATOM 632 O O . THR A 1 80 ? -1.2 -33.375 -5.023 1 92.56 80 THR A O 1
ATOM 635 N N . VAL A 1 81 ? -0.028 -34.062 -6.891 1 94.69 81 VAL A N 1
ATOM 636 C CA . VAL A 1 81 ? 0.69 -32.781 -7.027 1 94.69 81 VAL A CA 1
ATOM 637 C C . VAL A 1 81 ? 0.158 -32.031 -8.234 1 94.69 81 VAL A C 1
ATOM 639 O O . VAL A 1 81 ? -0.103 -32.594 -9.281 1 94.69 81 VAL A O 1
ATOM 642 N N . LYS A 1 82 ? -0.015 -30.734 -8.078 1 95.62 82 LYS A N 1
ATOM 643 C CA . LYS A 1 82 ? -0.378 -29.844 -9.172 1 95.62 82 LYS A CA 1
ATOM 644 C C . LYS A 1 82 ? 0.457 -28.562 -9.133 1 95.62 82 LYS A C 1
ATOM 646 O O . LYS A 1 82 ? 0.941 -28.156 -8.078 1 95.62 82 LYS A O 1
ATOM 651 N N . THR A 1 83 ? 0.564 -28 -10.336 1 96.06 83 THR A N 1
ATOM 652 C CA . THR A 1 83 ? 1.146 -26.656 -10.367 1 96.06 83 THR A CA 1
ATOM 653 C C . THR A 1 83 ? 0.138 -25.625 -9.883 1 96.06 83 THR A C 1
ATOM 655 O O . THR A 1 83 ? -1.072 -25.859 -9.938 1 96.06 83 THR A O 1
ATOM 658 N N . VAL A 1 84 ? 0.677 -24.531 -9.453 1 95.81 84 VAL A N 1
ATOM 659 C CA . VAL A 1 84 ? -0.198 -23.438 -9.047 1 95.81 84 VAL A CA 1
ATOM 660 C C . VAL A 1 84 ? -1.081 -23.01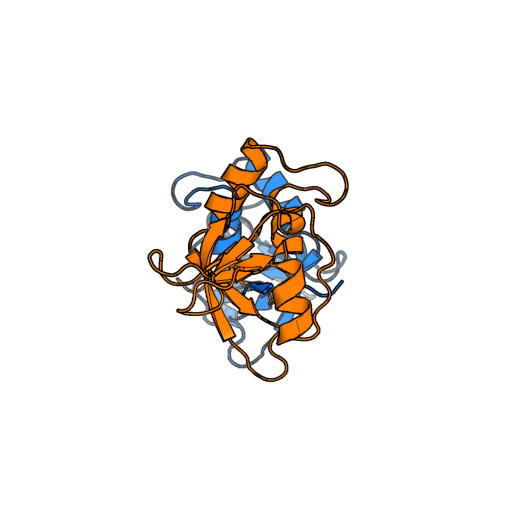6 -10.219 1 95.81 84 VAL A C 1
ATOM 662 O O . VAL A 1 84 ? -2.283 -22.797 -10.047 1 95.81 84 VAL A O 1
ATOM 665 N N . VAL A 1 85 ? -0.528 -22.984 -11.398 1 96.06 85 VAL A N 1
ATOM 666 C CA . VAL A 1 85 ? -1.257 -22.547 -12.586 1 96.06 85 VAL A CA 1
ATOM 667 C C . VAL A 1 85 ? -2.414 -23.5 -12.859 1 96.06 85 VAL A C 1
ATOM 669 O O . VAL A 1 85 ? -3.553 -23.078 -13.055 1 96.06 85 VAL A O 1
ATOM 672 N N . GLN A 1 86 ? -2.129 -24.797 -12.766 1 96.19 86 GLN A N 1
ATOM 673 C CA . GLN A 1 86 ? -3.154 -25.797 -12.992 1 96.19 86 GLN A CA 1
ATOM 674 C C . GLN A 1 86 ? -4.234 -25.75 -11.922 1 96.19 86 GLN A C 1
ATOM 676 O O . GLN A 1 86 ? -5.43 -25.812 -12.227 1 96.19 86 GLN A O 1
ATOM 681 N N . TYR A 1 87 ? -3.836 -25.656 -10.781 1 94.94 87 TYR A N 1
ATOM 682 C CA . TYR A 1 87 ? -4.758 -25.672 -9.656 1 94.94 87 TYR A CA 1
ATOM 683 C C . TYR A 1 87 ? -5.734 -24.5 -9.727 1 94.94 87 TYR A C 1
ATOM 685 O O . TYR A 1 87 ? -6.949 -24.688 -9.594 1 94.94 87 TYR A O 1
ATOM 693 N N . PHE A 1 88 ? -5.25 -23.297 -9.93 1 95.25 88 PHE A N 1
ATOM 694 C CA . PHE A 1 88 ? -6.094 -22.109 -9.961 1 95.25 88 PHE A CA 1
ATOM 695 C C . PHE A 1 88 ? -7.055 -22.156 -11.148 1 95.25 88 PHE A C 1
ATOM 697 O O . PHE A 1 88 ? -8.203 -21.734 -11.039 1 95.25 88 PHE A O 1
ATOM 704 N N . LEU A 1 89 ? -6.562 -22.656 -12.219 1 95.44 89 LEU A N 1
ATOM 705 C CA . LEU A 1 89 ? -7.43 -22.797 -13.383 1 95.44 89 LEU A CA 1
ATOM 706 C C . LEU A 1 89 ? -8.547 -23.797 -13.117 1 95.44 89 LEU A C 1
ATOM 708 O O . LEU A 1 89 ? -9.727 -23.5 -13.32 1 95.44 89 LEU A O 1
ATOM 712 N N . GLU A 1 90 ? -8.172 -24.938 -12.609 1 95.88 90 GLU A N 1
ATOM 713 C CA . GLU A 1 90 ? -9.125 -26.031 -12.43 1 95.88 90 GLU A CA 1
ATOM 714 C C . GLU A 1 90 ? -10.086 -25.75 -11.281 1 95.88 90 GLU A C 1
ATOM 716 O O . GLU A 1 90 ? -11.266 -26.094 -11.352 1 95.88 90 GLU A O 1
ATOM 721 N N . THR A 1 91 ? -9.555 -25.219 -10.258 1 92.94 91 THR A N 1
ATOM 722 C CA . THR A 1 91 ? -10.336 -25.047 -9.031 1 92.94 91 THR A CA 1
ATOM 723 C C . THR A 1 91 ? -11.188 -23.781 -9.094 1 92.94 91 THR A C 1
ATOM 725 O O . THR A 1 91 ? -12.336 -23.781 -8.641 1 92.94 91 THR A O 1
ATOM 728 N N . TYR A 1 92 ? -10.656 -22.781 -9.68 1 92.38 92 TYR A N 1
ATOM 729 C CA . TYR A 1 92 ? -11.344 -21.5 -9.602 1 92.38 92 TYR A CA 1
ATOM 730 C C . TYR A 1 92 ? -11.672 -20.969 -10.992 1 92.38 92 TYR A C 1
ATOM 732 O O . TYR A 1 92 ? -12.344 -19.938 -11.125 1 92.38 92 TYR A O 1
ATOM 740 N N . GLY A 1 93 ? -11.188 -21.531 -11.992 1 92.88 93 GLY A N 1
ATOM 741 C CA . GLY A 1 93 ? -11.352 -21 -13.328 1 92.88 93 GLY A CA 1
ATOM 742 C C . GLY A 1 93 ? -10.562 -19.719 -13.57 1 92.88 93 GLY A C 1
ATOM 743 O O . GLY A 1 93 ? -10.953 -18.891 -14.391 1 92.88 93 GLY A O 1
ATOM 744 N N . PHE A 1 94 ? -9.547 -19.672 -12.828 1 92.88 94 PHE A N 1
ATOM 745 C CA . PHE A 1 94 ? -8.766 -18.438 -12.875 1 92.88 94 PHE A CA 1
ATOM 746 C C . PHE A 1 94 ? -7.504 -18.625 -13.711 1 92.88 94 PHE A C 1
ATOM 748 O O . PHE A 1 94 ? -6.695 -19.516 -13.43 1 92.88 94 PHE A O 1
ATOM 755 N N . ASN A 1 95 ? -7.375 -17.672 -14.703 1 92.81 95 ASN A N 1
ATOM 756 C CA . ASN A 1 95 ? -6.168 -17.656 -15.516 1 92.81 95 ASN A CA 1
ATOM 757 C C . ASN A 1 95 ? -5.133 -16.672 -14.984 1 92.81 95 ASN A C 1
ATOM 759 O O . ASN A 1 95 ? -5.344 -15.461 -15.023 1 92.81 95 ASN A O 1
ATOM 763 N N . ILE A 1 96 ? -4.039 -17.203 -14.578 1 92.69 96 ILE A N 1
ATOM 764 C CA . ILE A 1 96 ? -2.998 -16.375 -13.984 1 92.69 96 ILE A CA 1
ATOM 765 C C . ILE A 1 96 ? -2.24 -15.625 -15.078 1 92.69 96 ILE A C 1
ATOM 767 O O . ILE A 1 96 ? -1.762 -16.234 -16.031 1 92.69 96 ILE A O 1
ATOM 771 N N . GLN A 1 97 ? -2.021 -14.328 -14.859 1 89.5 97 GLN A N 1
ATOM 772 C CA . GLN A 1 97 ? -1.423 -13.492 -15.891 1 89.5 97 GLN A CA 1
ATOM 773 C C . GLN A 1 97 ? 0.084 -13.359 -15.695 1 89.5 97 GLN A C 1
ATOM 775 O O . GLN A 1 97 ? 0.844 -13.32 -16.656 1 89.5 97 GLN A O 1
ATOM 780 N N . HIS A 1 98 ? 0.562 -13.359 -14.492 1 90.69 98 HIS A N 1
ATOM 781 C CA . HIS A 1 98 ? 1.973 -13.125 -14.195 1 90.69 98 HIS A CA 1
ATOM 782 C C . HIS A 1 98 ? 2.641 -14.391 -13.664 1 90.69 98 HIS A C 1
ATOM 784 O O . HIS A 1 98 ? 3.148 -14.406 -12.539 1 90.69 98 HIS A O 1
ATOM 790 N N . THR A 1 99 ? 2.811 -15.289 -14.594 1 93.31 99 THR A N 1
ATOM 791 C CA . THR A 1 99 ? 3.262 -16.609 -14.18 1 93.31 99 THR A CA 1
ATOM 792 C C . THR A 1 99 ? 4.762 -16.609 -13.906 1 93.31 99 THR A C 1
ATOM 794 O O . THR A 1 99 ? 5.289 -17.547 -13.297 1 93.31 99 THR A O 1
ATOM 797 N N . THR A 1 100 ? 5.5 -15.594 -14.32 1 92.5 100 THR A N 1
ATOM 798 C CA . THR A 1 100 ? 6.945 -15.539 -14.133 1 92.5 100 THR A CA 1
ATOM 799 C C . THR A 1 100 ? 7.289 -14.93 -12.773 1 92.5 100 THR A C 1
ATOM 801 O O . THR A 1 100 ? 8.438 -14.992 -12.328 1 92.5 100 THR A O 1
ATOM 804 N N . LEU A 1 101 ? 6.324 -14.391 -12.148 1 93.69 101 LEU A N 1
ATOM 805 C CA . LEU A 1 101 ? 6.547 -13.781 -10.844 1 93.69 101 LEU A CA 1
ATOM 806 C C . LEU A 1 101 ? 6.34 -14.805 -9.727 1 93.69 101 LEU A C 1
ATOM 808 O O . LEU A 1 101 ? 5.641 -15.805 -9.914 1 93.69 101 LEU A O 1
ATOM 812 N N . PRO A 1 102 ? 6.949 -14.508 -8.594 1 94.19 102 PRO A N 1
ATOM 813 C CA . PRO A 1 102 ? 6.734 -15.414 -7.461 1 94.19 102 PRO A CA 1
ATOM 814 C C . PRO A 1 102 ? 5.316 -15.336 -6.898 1 94.19 102 PRO A C 1
ATOM 816 O O . PRO A 1 102 ? 4.555 -14.438 -7.266 1 94.19 102 PRO A O 1
ATOM 819 N N . CYS A 1 103 ? 5.012 -16.312 -6.066 1 95.25 103 CYS A N 1
ATOM 820 C CA . CYS A 1 103 ? 3.754 -16.312 -5.328 1 95.25 103 CYS A CA 1
ATOM 821 C C . CYS A 1 103 ? 3.939 -15.695 -3.943 1 95.25 103 CYS A C 1
ATOM 823 O O . CYS A 1 103 ? 5.02 -15.789 -3.357 1 95.25 103 CYS A O 1
ATOM 825 N N . LEU A 1 104 ? 2.836 -15.109 -3.521 1 95.44 104 LEU A N 1
ATOM 826 C CA . LEU A 1 104 ? 2.746 -14.781 -2.104 1 95.44 104 LEU A CA 1
ATOM 827 C C . LEU A 1 104 ? 2.52 -16.031 -1.269 1 95.44 104 LEU A C 1
ATOM 829 O O . LEU A 1 104 ? 1.743 -16.906 -1.655 1 95.44 104 LEU A O 1
ATOM 833 N N . GLN A 1 105 ? 3.285 -16.094 -0.231 1 94.38 105 GLN A N 1
ATOM 834 C CA . GLN A 1 105 ? 3.002 -17.109 0.787 1 94.38 105 GLN A CA 1
ATOM 835 C C . GLN A 1 105 ? 2.119 -16.531 1.894 1 94.38 105 GLN A C 1
ATOM 837 O O . GLN A 1 105 ? 2.441 -15.5 2.479 1 94.38 105 GLN A O 1
ATOM 842 N N . VAL A 1 106 ? 0.975 -17.25 2.117 1 94.19 106 VAL A N 1
ATOM 843 C CA . VAL A 1 106 ? 0.038 -16.734 3.105 1 94.19 106 VAL A CA 1
ATOM 844 C C . VAL A 1 106 ? -0.376 -17.844 4.066 1 94.19 106 VAL A C 1
ATOM 846 O O . VAL A 1 106 ? -0.103 -19.016 3.818 1 94.19 106 VAL A O 1
ATOM 849 N N . GLY A 1 107 ? -1.05 -17.422 5.133 1 86.44 107 GLY A N 1
ATOM 850 C CA . 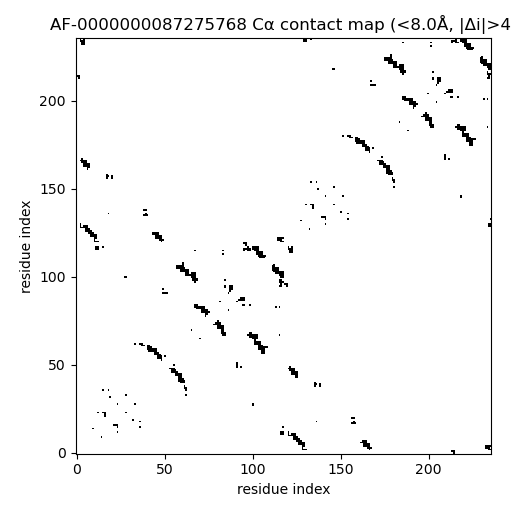GLY A 1 107 ? -1.488 -18.406 6.109 1 86.44 107 GLY A CA 1
ATOM 851 C C . GLY A 1 107 ? -0.389 -18.828 7.066 1 86.44 107 GLY A C 1
ATOM 852 O O . GLY A 1 107 ? 0.544 -18.062 7.324 1 86.44 107 GLY A O 1
ATOM 853 N N . ASN A 1 108 ? -0.589 -19.969 7.633 1 80.31 108 ASN A N 1
ATOM 854 C CA . ASN A 1 108 ? 0.345 -20.438 8.648 1 80.31 108 ASN A CA 1
ATOM 855 C C . ASN A 1 108 ? 1.585 -21.062 8.023 1 80.31 108 ASN A C 1
ATOM 857 O O . ASN A 1 108 ? 1.505 -21.672 6.949 1 80.31 108 ASN A O 1
ATOM 861 N N . GLN A 1 109 ? 2.662 -20.906 8.664 1 74.56 109 GLN A N 1
ATOM 862 C CA . GLN A 1 109 ? 3.955 -21.359 8.172 1 74.56 109 GLN A CA 1
ATOM 863 C C . GLN A 1 109 ? 3.961 -22.875 7.977 1 74.56 109 GLN A C 1
ATOM 865 O O . GLN A 1 109 ? 4.664 -23.391 7.105 1 74.56 109 GLN A O 1
ATOM 870 N N . GLN A 1 110 ? 3.203 -23.547 8.641 1 75.25 110 GLN A N 1
ATOM 871 C CA . GLN A 1 110 ? 3.182 -25 8.578 1 75.25 110 GLN A CA 1
ATOM 872 C C . GLN A 1 110 ? 2.396 -25.484 7.359 1 75.25 110 GLN A C 1
ATOM 874 O O . GLN A 1 110 ? 2.672 -26.562 6.82 1 75.25 110 GLN A O 1
ATOM 879 N N . ARG A 1 111 ? 1.369 -24.734 6.938 1 77.94 111 ARG A N 1
ATOM 880 C CA . ARG A 1 111 ? 0.562 -25.016 5.754 1 77.94 111 ARG A CA 1
ATOM 881 C C . ARG A 1 111 ? 0.446 -23.781 4.863 1 77.94 111 ARG A C 1
ATOM 883 O O . ARG A 1 111 ? -0.58 -23.109 4.871 1 77.94 111 ARG A O 1
ATOM 890 N N . PRO A 1 112 ? 1.515 -23.688 4.062 1 75.94 112 PRO A N 1
ATOM 891 C CA . PRO A 1 112 ? 1.495 -22.453 3.26 1 75.94 112 PRO A CA 1
ATOM 892 C C . PRO A 1 112 ? 0.472 -22.516 2.127 1 75.94 112 PRO A C 1
ATOM 894 O O . PRO A 1 112 ? 0.239 -23.578 1.552 1 75.94 112 PRO A O 1
ATOM 897 N N . ASN A 1 113 ? -0.213 -21.438 2.008 1 90.31 113 ASN A N 1
ATOM 898 C CA . ASN A 1 113 ? -1.031 -21.172 0.831 1 90.31 113 ASN A CA 1
ATOM 899 C C . ASN A 1 113 ? -0.328 -20.234 -0.139 1 90.31 113 ASN A C 1
ATOM 901 O O . ASN A 1 113 ? 0.419 -19.344 0.283 1 90.31 113 ASN A O 1
ATOM 905 N N . TYR A 1 114 ? -0.491 -20.562 -1.36 1 93.62 114 TYR A N 1
ATOM 906 C CA . TYR A 1 114 ? 0.155 -19.75 -2.393 1 93.62 114 TYR A CA 1
ATOM 907 C C . TYR A 1 114 ? -0.869 -18.922 -3.158 1 93.62 114 TYR A C 1
ATOM 909 O O . TYR A 1 114 ? -1.88 -19.453 -3.627 1 93.62 114 TYR A O 1
ATOM 917 N N . LEU A 1 115 ? -0.591 -17.656 -3.238 1 93.88 115 LEU A N 1
ATOM 918 C CA . LEU A 1 115 ? -1.43 -16.75 -4.016 1 93.88 115 LEU A CA 1
ATOM 919 C C . LEU A 1 115 ? -0.665 -16.188 -5.211 1 93.88 115 LEU A C 1
ATOM 921 O O . LEU A 1 115 ? 0.302 -15.445 -5.039 1 93.88 115 LEU A O 1
ATOM 925 N N . PRO A 1 116 ? -1.207 -16.625 -6.352 1 89.69 116 PRO A N 1
ATOM 926 C CA . PRO A 1 116 ? -0.538 -16.078 -7.535 1 89.69 116 PRO A CA 1
ATOM 927 C C . PRO A 1 116 ? -0.835 -14.594 -7.75 1 89.69 116 PRO A C 1
ATOM 929 O O . PRO A 1 116 ? -1.923 -14.125 -7.406 1 89.69 116 PRO A O 1
ATOM 932 N N . GLY A 1 117 ? 0.067 -13.789 -8.109 1 68.88 117 GLY A N 1
ATOM 933 C CA . GLY A 1 117 ? -0.33 -12.469 -8.562 1 68.88 117 GLY A CA 1
ATOM 934 C C . GLY A 1 117 ? 0.417 -11.352 -7.859 1 68.88 117 GLY A C 1
ATOM 935 O O . GLY A 1 117 ? -0.137 -10.273 -7.633 1 68.88 117 GLY A O 1
ATOM 936 N N . LEU A 1 118 ? 1.729 -11.812 -7.707 1 63.72 118 LEU A N 1
ATOM 937 C CA . LEU A 1 118 ? 2.244 -10.453 -7.883 1 63.72 118 LEU A CA 1
ATOM 938 C C . LEU A 1 118 ? 1.723 -9.844 -9.18 1 63.72 118 LEU A C 1
ATOM 940 O O . LEU A 1 118 ? 1.319 -10.562 -10.094 1 63.72 118 LEU A O 1
ATOM 944 N N . MET B 1 1 ? -6.344 -6.457 -15.734 1 43.97 1 MET B N 1
ATOM 945 C CA . MET B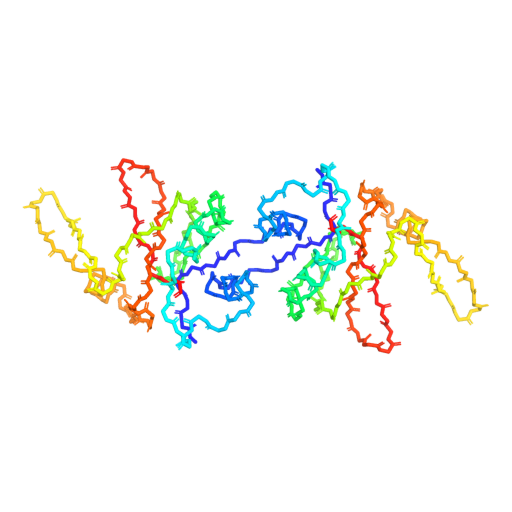 1 1 ? -5.344 -7.391 -15.227 1 43.97 1 MET B CA 1
ATOM 946 C C . MET B 1 1 ? -5.777 -7.988 -13.891 1 43.97 1 MET B C 1
ATOM 948 O O . MET B 1 1 ? -6.172 -7.254 -12.984 1 43.97 1 MET B O 1
ATOM 952 N N . SER B 1 2 ? -6.312 -9.203 -13.98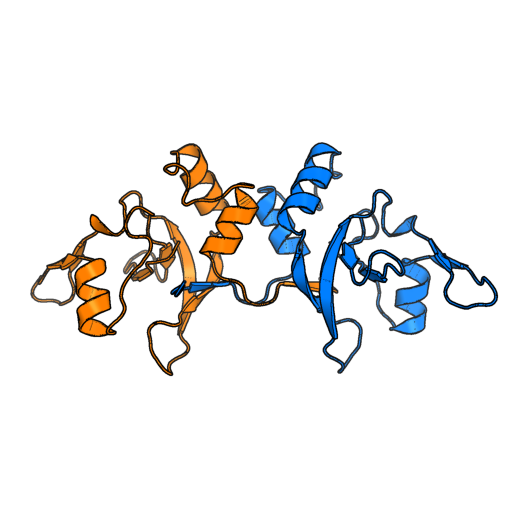4 1 58.62 2 SER B N 1
ATOM 953 C CA . SER B 1 2 ? -6.996 -9.758 -12.82 1 58.62 2 SER B CA 1
ATOM 954 C C . SER B 1 2 ? -6.004 -10.102 -11.711 1 58.62 2 SER B C 1
ATOM 956 O O . SER B 1 2 ? -5.082 -10.891 -11.922 1 58.62 2 SER B O 1
ATOM 958 N N . SER B 1 3 ? -5.828 -9.195 -10.789 1 68.5 3 SER B N 1
ATOM 959 C CA . SER B 1 3 ? -5.047 -9.5 -9.594 1 68.5 3 SER B CA 1
ATOM 960 C C . SER B 1 3 ? -5.84 -10.359 -8.617 1 68.5 3 SER B C 1
ATOM 962 O O . SER B 1 3 ? -7.055 -10.203 -8.492 1 68.5 3 SER B O 1
ATOM 964 N N . THR B 1 4 ? -5.086 -11.344 -8.109 1 81.19 4 THR B N 1
ATOM 965 C CA . THR B 1 4 ? -5.754 -12.273 -7.207 1 81.19 4 THR B CA 1
ATOM 966 C C . THR B 1 4 ? -5.742 -11.742 -5.777 1 81.19 4 THR B C 1
ATOM 968 O O . THR B 1 4 ? -6.523 -12.188 -4.934 1 81.19 4 THR B O 1
ATOM 971 N N . ALA B 1 5 ? -4.84 -10.773 -5.523 1 90.75 5 ALA B N 1
ATOM 972 C CA . ALA B 1 5 ? -4.688 -10.312 -4.145 1 90.75 5 ALA B CA 1
ATOM 973 C C . ALA B 1 5 ? -4.684 -8.789 -4.07 1 90.75 5 ALA B C 1
ATOM 975 O O . ALA B 1 5 ? -4.031 -8.125 -4.879 1 90.75 5 ALA B O 1
ATOM 976 N N . PHE B 1 6 ? -5.453 -8.273 -3.09 1 91.31 6 PHE B N 1
ATOM 977 C CA . PHE B 1 6 ? -5.547 -6.836 -2.846 1 91.31 6 PHE B CA 1
ATOM 978 C C . PHE B 1 6 ? -5.145 -6.504 -1.413 1 91.31 6 PHE B C 1
ATOM 980 O O . PHE B 1 6 ? -5.586 -7.164 -0.47 1 91.31 6 PHE B O 1
ATOM 987 N N . ILE B 1 7 ? -4.316 -5.492 -1.325 1 90 7 ILE B N 1
ATOM 988 C CA . ILE B 1 7 ? -3.975 -5.012 0.009 1 90 7 ILE B CA 1
ATOM 989 C C . ILE B 1 7 ? -5.191 -4.344 0.643 1 90 7 ILE B C 1
ATOM 991 O O . ILE B 1 7 ? -5.848 -3.506 0.016 1 90 7 ILE B O 1
ATOM 995 N N . GLU B 1 8 ? -5.473 -4.777 1.801 1 89.62 8 GLU B N 1
ATOM 996 C CA . GLU B 1 8 ? -6.512 -4.098 2.566 1 89.62 8 GLU B CA 1
ATOM 997 C C . GLU B 1 8 ? -6.121 -2.654 2.867 1 89.62 8 GLU B C 1
ATOM 999 O O . GLU B 1 8 ? -4.941 -2.307 2.838 1 89.62 8 GLU B O 1
ATOM 1004 N N . PRO B 1 9 ? -7.223 -1.914 3.131 1 86.62 9 PRO B N 1
ATOM 1005 C CA . PRO B 1 9 ? -6.879 -0.534 3.482 1 86.62 9 PRO B CA 1
ATOM 1006 C C . PRO B 1 9 ? -5.844 -0.451 4.602 1 86.62 9 PRO B C 1
ATOM 1008 O O . PRO B 1 9 ? -5.957 -1.161 5.605 1 86.62 9 PRO B O 1
ATOM 1011 N N . LEU B 1 10 ? -4.848 0.274 4.367 1 87.38 10 LEU B N 1
ATOM 1012 C CA . LEU B 1 10 ? -3.811 0.453 5.375 1 87.38 10 LEU B CA 1
ATOM 1013 C C . LEU B 1 10 ? -3.43 1.924 5.512 1 87.38 10 LEU B C 1
ATOM 1015 O O . LEU B 1 10 ? -3.477 2.674 4.535 1 87.38 10 LEU B O 1
ATOM 1019 N N . PRO B 1 11 ? -3.037 2.309 6.738 1 90.56 11 PRO B N 1
ATOM 1020 C CA . PRO B 1 11 ? -2.604 3.695 6.93 1 90.56 11 PRO B CA 1
ATOM 1021 C C . PRO B 1 11 ? -1.438 4.078 6.02 1 90.56 11 PRO B C 1
ATOM 1023 O O . PRO B 1 11 ? -0.523 3.277 5.809 1 90.56 11 PRO B O 1
ATOM 1026 N N . VAL B 1 12 ? -1.484 5.277 5.5 1 92.75 12 VAL B N 1
ATOM 1027 C CA . VAL B 1 12 ? -0.441 5.738 4.59 1 92.75 12 VAL B CA 1
ATOM 1028 C C . VAL B 1 12 ? 0.917 5.68 5.289 1 92.75 12 VAL B C 1
ATOM 1030 O O . VAL B 1 12 ? 1.917 5.289 4.68 1 92.75 12 VAL B O 1
ATOM 1033 N N . ILE B 1 13 ? 0.913 5.996 6.555 1 92.31 13 ILE B N 1
ATOM 1034 C CA . ILE B 1 13 ? 2.174 6.039 7.285 1 92.31 13 ILE B CA 1
ATOM 1035 C C . ILE B 1 13 ? 2.775 4.637 7.355 1 92.31 13 ILE B C 1
ATOM 1037 O O . ILE B 1 13 ? 3.998 4.477 7.32 1 92.31 13 ILE B O 1
ATOM 1041 N N . GLU B 1 14 ? 1.958 3.664 7.441 1 88.94 14 GLU B N 1
ATOM 1042 C CA . GLU B 1 14 ? 2.447 2.289 7.453 1 88.94 14 GLU B CA 1
ATOM 1043 C C . GLU B 1 14 ? 3.006 1.891 6.09 1 88.94 14 GLU B C 1
ATOM 1045 O O . GLU B 1 14 ? 4.031 1.211 6.008 1 88.94 14 GLU B O 1
ATOM 1050 N N . PHE B 1 15 ? 2.297 2.303 5.066 1 88.62 15 PHE B N 1
ATOM 1051 C CA . PHE B 1 15 ? 2.795 2.066 3.717 1 88.62 15 PHE B CA 1
ATOM 1052 C C . PHE B 1 15 ? 4.184 2.664 3.539 1 88.62 15 PHE B C 1
ATOM 1054 O O . PHE B 1 15 ? 5.086 2.01 3.008 1 88.62 15 PHE B O 1
ATOM 1061 N N . VAL B 1 16 ? 4.359 3.824 4.027 1 92.19 16 VAL B N 1
ATOM 1062 C CA . VAL B 1 16 ? 5.629 4.531 3.887 1 92.19 16 VAL B CA 1
ATOM 1063 C C . VAL B 1 16 ? 6.711 3.816 4.688 1 92.19 16 VAL B C 1
ATOM 1065 O O . VAL B 1 16 ? 7.848 3.682 4.227 1 92.19 16 VAL B O 1
ATOM 1068 N N . ALA B 1 17 ? 6.355 3.41 5.863 1 91.38 17 ALA B N 1
ATOM 1069 C CA . ALA B 1 17 ? 7.309 2.658 6.676 1 91.38 17 ALA B CA 1
ATOM 1070 C C . ALA B 1 17 ? 7.773 1.396 5.953 1 91.38 17 ALA B C 1
ATOM 1072 O O . ALA B 1 17 ? 8.961 1.057 5.984 1 91.38 17 ALA B O 1
ATOM 1073 N N . GLN B 1 18 ? 6.828 0.754 5.301 1 86.12 18 GLN B N 1
ATOM 1074 C CA . GLN B 1 18 ? 7.152 -0.456 4.555 1 86.12 18 GLN B CA 1
ATOM 1075 C C . GLN B 1 18 ? 8 -0.133 3.326 1 86.12 18 GLN B C 1
ATOM 1077 O O . GLN B 1 18 ? 8.945 -0.857 3.008 1 86.12 18 GLN B O 1
ATOM 1082 N N . LEU B 1 19 ? 7.637 0.934 2.682 1 88.5 19 LEU B N 1
ATOM 1083 C CA . LEU B 1 19 ? 8.359 1.39 1.501 1 88.5 19 LEU B CA 1
ATOM 1084 C C . LEU B 1 19 ? 9.828 1.662 1.831 1 88.5 19 LEU B C 1
ATOM 1086 O O . LEU B 1 19 ? 10.719 1.293 1.065 1 88.5 19 LEU B O 1
ATOM 1090 N N . LEU B 1 20 ? 10.047 2.18 2.99 1 90.69 20 LEU B N 1
ATOM 1091 C CA . LEU B 1 20 ? 11.398 2.588 3.361 1 90.69 20 LEU B CA 1
ATOM 1092 C C . LEU B 1 20 ? 12.078 1.51 4.195 1 90.69 20 LEU B C 1
ATOM 1094 O O . LEU B 1 20 ? 13.242 1.657 4.574 1 90.69 20 LEU B O 1
ATOM 1098 N N . CYS B 1 21 ? 11.344 0.503 4.535 1 84.88 21 CYS B N 1
ATOM 1099 C CA . CYS B 1 21 ? 11.828 -0.606 5.344 1 84.88 21 CYS B CA 1
ATOM 1100 C C . CYS B 1 21 ? 12.406 -0.106 6.664 1 84.88 21 CYS B C 1
ATOM 1102 O O . CYS B 1 21 ? 13.492 -0.514 7.066 1 84.88 21 CYS B O 1
ATOM 1104 N N . ARG B 1 22 ? 11.633 0.859 7.262 1 86.44 22 ARG B N 1
ATOM 1105 C CA . ARG B 1 22 ? 12.039 1.362 8.57 1 86.44 22 ARG B CA 1
ATOM 1106 C C . ARG B 1 22 ? 10.898 2.111 9.25 1 86.44 22 ARG B C 1
ATOM 1108 O O . ARG B 1 22 ? 9.938 2.514 8.594 1 86.44 22 ARG B O 1
ATOM 1115 N N . ASP B 1 23 ? 11.156 2.262 10.5 1 86.69 23 ASP B N 1
ATOM 1116 C CA . ASP B 1 23 ? 10.234 3.107 11.258 1 86.69 23 ASP B CA 1
ATOM 1117 C C . ASP B 1 23 ? 10.477 4.586 10.961 1 86.69 23 ASP B C 1
ATOM 1119 O O . ASP B 1 23 ? 11.594 5.082 11.109 1 86.69 23 ASP B O 1
ATOM 1123 N N . ILE B 1 24 ? 9.453 5.246 10.539 1 86.31 24 ILE B N 1
ATOM 1124 C CA . ILE B 1 24 ? 9.562 6.629 10.078 1 86.31 24 ILE B CA 1
ATOM 1125 C C . ILE B 1 24 ? 9.711 7.562 11.273 1 86.31 24 ILE B C 1
ATOM 1127 O O . ILE B 1 24 ? 10.117 8.719 11.125 1 86.31 24 ILE B O 1
ATOM 1131 N N . SER B 1 25 ? 9.414 7.055 12.5 1 80.44 25 SER B N 1
ATOM 1132 C CA . SER B 1 25 ? 9.492 7.891 13.688 1 80.44 25 SER B CA 1
ATOM 1133 C C . SER B 1 25 ? 10.914 7.941 14.234 1 80.44 25 SER B C 1
ATOM 1135 O O . SER B 1 25 ? 11.227 8.766 15.094 1 80.44 25 SER B O 1
ATOM 1137 N N . VAL B 1 26 ? 11.773 7.137 13.719 1 82.75 26 VAL B N 1
ATOM 1138 C CA . VAL B 1 26 ? 13.094 6.957 14.312 1 82.75 26 VAL B CA 1
ATOM 1139 C C . VAL B 1 26 ? 14.023 8.086 13.867 1 82.75 26 VAL B C 1
ATOM 1141 O O . VAL B 1 26 ? 14.82 8.594 14.656 1 82.75 26 VAL B O 1
ATOM 1144 N N . ARG B 1 27 ? 14.094 8.5 12.664 1 87 27 ARG B N 1
ATOM 1145 C CA . ARG B 1 27 ? 14.906 9.594 12.141 1 87 27 ARG B CA 1
ATOM 1146 C C . ARG B 1 27 ? 14.125 10.414 11.109 1 87 27 ARG B C 1
ATOM 1148 O O . ARG B 1 27 ? 13.164 9.922 10.523 1 87 27 ARG B O 1
ATOM 1155 N N . PRO B 1 28 ? 14.586 11.586 10.93 1 88.69 28 PRO B N 1
ATOM 1156 C CA . PRO B 1 28 ? 13.93 12.445 9.938 1 88.69 28 PRO B CA 1
ATOM 1157 C C . PRO B 1 28 ? 14.047 11.898 8.516 1 88.69 28 PRO B C 1
ATOM 1159 O O . PRO B 1 28 ? 15 11.172 8.203 1 88.69 28 PRO B O 1
ATOM 1162 N N . LEU B 1 29 ? 13.039 12.281 7.73 1 92.5 29 LEU B N 1
ATOM 1163 C CA . LEU B 1 29 ? 13.086 11.906 6.324 1 92.5 29 LEU B CA 1
ATOM 1164 C C . LEU B 1 29 ? 14.195 12.664 5.594 1 92.5 29 LEU B C 1
ATOM 1166 O O . LEU B 1 29 ? 14.375 13.867 5.809 1 92.5 29 LEU B O 1
ATOM 1170 N N . THR B 1 30 ? 14.969 11.984 4.844 1 92.25 30 THR B N 1
ATOM 1171 C CA . THR B 1 30 ? 15.922 12.633 3.947 1 92.25 30 THR B CA 1
ATOM 1172 C C . THR B 1 30 ? 15.219 13.117 2.678 1 92.25 30 THR B C 1
ATOM 1174 O O . THR B 1 30 ? 14.062 12.773 2.432 1 92.25 30 THR B O 1
ATOM 1177 N N . ASP B 1 31 ? 15.945 13.914 1.938 1 91.44 31 ASP B N 1
ATOM 1178 C CA . ASP B 1 31 ? 15.406 14.344 0.652 1 91.44 31 ASP B CA 1
ATOM 1179 C C . ASP B 1 31 ? 15.156 13.148 -0.265 1 91.44 31 ASP B C 1
ATOM 1181 O O . ASP B 1 31 ? 14.156 13.109 -0.98 1 91.44 31 ASP B O 1
ATOM 1185 N N . SER B 1 32 ? 16.078 12.258 -0.153 1 92.94 32 SER B N 1
AT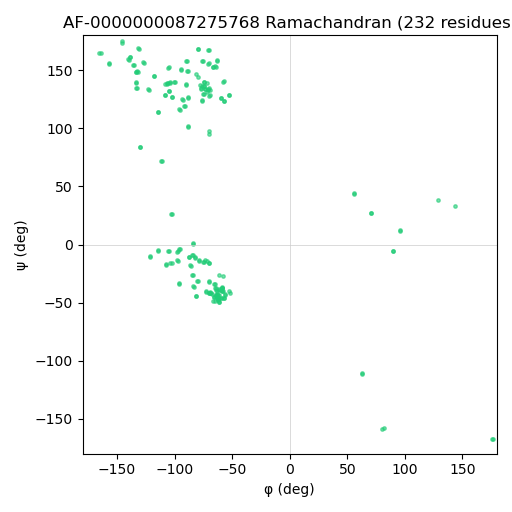OM 1186 C CA . SER B 1 32 ? 15.922 11.055 -0.956 1 92.94 32 SER B CA 1
ATOM 1187 C C . SER B 1 32 ? 14.68 10.266 -0.531 1 92.94 32 SER B C 1
ATOM 1189 O O . SER B 1 32 ? 13.945 9.75 -1.375 1 92.94 32 SER B O 1
ATOM 1191 N N . ASP B 1 33 ? 14.398 10.188 0.757 1 92.88 33 ASP B N 1
ATOM 1192 C CA . ASP B 1 33 ? 13.188 9.555 1.262 1 92.88 33 ASP B CA 1
ATOM 1193 C C . ASP B 1 33 ? 11.938 10.234 0.71 1 92.88 33 ASP B C 1
ATOM 1195 O O . ASP B 1 33 ? 11.023 9.57 0.224 1 92.88 33 ASP B O 1
ATOM 1199 N N . ARG B 1 34 ? 12.031 11.5 0.79 1 92.56 34 ARG B N 1
ATOM 1200 C CA . ARG B 1 34 ? 10.875 12.289 0.367 1 92.56 34 ARG B CA 1
ATOM 1201 C C . ARG B 1 34 ? 10.562 12.062 -1.109 1 92.56 34 ARG B C 1
ATOM 1203 O O . ARG B 1 34 ? 9.406 11.922 -1.492 1 92.56 34 ARG B O 1
ATOM 1210 N N . VAL B 1 35 ? 11.578 12.047 -1.907 1 92.19 35 VAL B N 1
ATOM 1211 C CA . VAL B 1 35 ? 11.422 11.828 -3.34 1 92.19 35 VAL B CA 1
ATOM 1212 C C . VAL B 1 35 ? 10.852 10.43 -3.586 1 92.19 35 VAL B C 1
ATOM 1214 O O . VAL B 1 35 ? 9.93 10.266 -4.391 1 92.19 35 VAL B O 1
ATOM 1217 N N . LYS B 1 36 ? 11.359 9.477 -2.889 1 91.75 36 LYS B N 1
ATOM 1218 C CA . LYS B 1 36 ? 10.891 8.094 -3.012 1 91.75 36 LYS B CA 1
ATOM 1219 C C . LYS B 1 36 ? 9.414 7.98 -2.617 1 91.75 36 LYS B C 1
ATOM 1221 O O . LYS B 1 36 ? 8.633 7.34 -3.316 1 91.75 36 LYS B O 1
ATOM 1226 N N . ILE B 1 37 ? 9.086 8.547 -1.564 1 94.31 37 ILE B N 1
ATOM 1227 C CA . ILE B 1 37 ? 7.715 8.516 -1.073 1 94.31 37 ILE B CA 1
ATOM 1228 C C . ILE B 1 37 ? 6.793 9.195 -2.084 1 94.31 37 ILE B C 1
ATOM 1230 O O . ILE B 1 37 ? 5.734 8.656 -2.424 1 94.31 37 ILE B O 1
ATOM 1234 N N . LYS B 1 38 ? 7.211 10.336 -2.514 1 93.19 38 LYS B N 1
ATOM 1235 C CA . LYS B 1 38 ? 6.41 11.086 -3.48 1 93.19 38 LYS B CA 1
ATOM 1236 C C . LYS B 1 38 ? 6.148 10.25 -4.734 1 93.19 38 LYS B C 1
ATOM 1238 O O . LYS B 1 38 ? 5.016 10.18 -5.211 1 93.19 38 LYS B O 1
ATOM 1243 N N . LYS B 1 39 ? 7.156 9.641 -5.223 1 91.69 39 LYS B N 1
ATOM 1244 C CA . LYS B 1 39 ? 7.031 8.82 -6.426 1 91.69 39 LYS B CA 1
ATOM 1245 C C . LYS B 1 39 ? 6.102 7.633 -6.188 1 91.69 39 LYS B C 1
ATOM 1247 O O . LYS B 1 39 ? 5.242 7.336 -7.02 1 91.69 39 LYS B O 1
ATOM 1252 N N . ALA B 1 40 ? 6.258 7.051 -5.113 1 90.5 40 ALA B N 1
ATOM 1253 C CA . ALA B 1 40 ? 5.5 5.84 -4.812 1 90.5 40 ALA B CA 1
ATOM 1254 C C . ALA B 1 40 ? 4.023 6.156 -4.586 1 90.5 40 ALA B C 1
ATOM 1256 O O . ALA B 1 40 ? 3.152 5.359 -4.938 1 90.5 40 ALA B O 1
ATOM 1257 N N . LEU B 1 41 ? 3.762 7.293 -4.078 1 92.94 41 LEU B N 1
ATOM 1258 C CA . LEU B 1 41 ? 2.396 7.586 -3.658 1 92.94 41 LEU B CA 1
ATOM 1259 C C . LEU B 1 41 ? 1.656 8.375 -4.73 1 92.94 41 LEU B C 1
ATOM 1261 O O . LEU B 1 41 ? 0.432 8.516 -4.676 1 92.94 41 LEU B O 1
ATOM 1265 N N . ARG B 1 42 ? 2.439 8.875 -5.672 1 91.62 42 ARG B N 1
ATOM 1266 C CA . ARG B 1 42 ? 1.778 9.672 -6.699 1 91.62 42 ARG B CA 1
ATOM 1267 C C . ARG B 1 42 ? 0.688 8.867 -7.398 1 91.62 42 ARG B C 1
ATOM 1269 O O . ARG B 1 42 ? 0.94 7.77 -7.891 1 91.62 42 ARG B O 1
ATOM 1276 N N . GLY B 1 43 ? -0.524 9.43 -7.363 1 88.94 43 GLY B N 1
ATOM 1277 C CA . GLY B 1 43 ? -1.633 8.797 -8.055 1 88.94 43 GLY B CA 1
ATOM 1278 C C . GLY B 1 43 ? -2.387 7.801 -7.195 1 88.94 43 GLY B C 1
ATOM 1279 O O . GLY B 1 43 ? -3.434 7.293 -7.602 1 88.94 43 GLY B O 1
ATOM 1280 N N . VAL B 1 44 ? -1.97 7.512 -6.043 1 89.44 44 VAL B N 1
ATOM 1281 C CA . VAL B 1 44 ? -2.625 6.566 -5.145 1 89.44 44 VAL B CA 1
ATOM 1282 C C . VAL B 1 44 ? -3.883 7.199 -4.555 1 89.44 44 VAL B C 1
ATOM 1284 O O . VAL B 1 44 ? -3.871 8.367 -4.16 1 89.44 44 VAL B O 1
ATOM 1287 N N . LYS B 1 45 ? -4.891 6.387 -4.477 1 90.75 45 LYS B N 1
ATOM 1288 C CA . LYS B 1 45 ? -6.137 6.855 -3.879 1 90.75 45 LYS B CA 1
ATOM 1289 C C . LYS B 1 45 ? -6.16 6.598 -2.377 1 90.75 45 LYS B C 1
ATOM 1291 O O . LYS B 1 45 ? -5.742 5.531 -1.918 1 90.75 45 LYS B O 1
ATOM 1296 N N . VAL B 1 46 ? -6.656 7.629 -1.639 1 93 46 VAL B N 1
ATOM 1297 C CA . VAL B 1 46 ? -6.723 7.504 -0.186 1 93 46 VAL B CA 1
ATOM 1298 C C . VAL B 1 46 ? -8.102 7.93 0.309 1 93 46 VAL B C 1
ATOM 1300 O O . VAL B 1 46 ? -8.758 8.773 -0.308 1 93 46 VAL B O 1
ATOM 1303 N N . GLU B 1 47 ? -8.469 7.281 1.374 1 92.19 47 GLU B N 1
ATOM 1304 C CA . GLU B 1 47 ? -9.641 7.668 2.15 1 92.19 47 GLU B CA 1
ATOM 1305 C C . GLU B 1 47 ? -9.242 8.336 3.461 1 92.19 47 GLU B C 1
ATOM 1307 O O . GLU B 1 47 ? -8.305 7.898 4.129 1 92.19 47 GLU B O 1
ATOM 1312 N N . VAL B 1 48 ? -10 9.422 3.801 1 91.75 48 VAL B N 1
ATOM 1313 C CA . VAL B 1 48 ? -9.609 10.156 5 1 91.75 48 VAL B CA 1
ATOM 1314 C C . VAL B 1 48 ? -10.578 9.836 6.141 1 91.75 48 VAL B C 1
ATOM 1316 O O . VAL B 1 48 ? -11.734 9.492 5.898 1 91.75 48 VAL B O 1
ATOM 1319 N N . THR B 1 49 ? -10.047 9.953 7.383 1 89.44 49 THR B N 1
ATOM 1320 C CA . THR B 1 49 ? -10.836 9.539 8.539 1 89.44 49 THR B CA 1
ATOM 1321 C C . THR B 1 49 ? -11.172 10.734 9.422 1 89.44 49 THR B C 1
ATOM 1323 O O . THR B 1 49 ? -11.938 10.609 10.383 1 89.44 49 THR B O 1
ATOM 1326 N N . HIS B 1 50 ? -10.68 11.867 9.148 1 90.06 50 HIS B N 1
ATOM 1327 C CA . HIS B 1 50 ? -10.828 13 10.062 1 90.06 50 HIS B CA 1
ATOM 1328 C C . HIS B 1 50 ? -12.164 13.703 9.844 1 90.06 50 HIS B C 1
ATOM 1330 O O . HIS B 1 50 ? -12.492 14.648 10.562 1 90.06 50 HIS B O 1
ATOM 1336 N N . ARG B 1 51 ? -12.93 13.25 8.992 1 89.19 51 ARG B N 1
ATOM 1337 C CA . ARG B 1 51 ? -14.172 13.938 8.664 1 89.19 51 ARG B CA 1
ATOM 1338 C C . ARG B 1 51 ? -15.367 13.25 9.305 1 89.19 51 ARG B C 1
ATOM 1340 O O . ARG B 1 51 ? -16.5 13.375 8.82 1 89.19 51 ARG B O 1
ATOM 1347 N N . GLY B 1 52 ? -15.086 12.594 10.367 1 82 52 GLY B N 1
ATOM 1348 C CA . GLY B 1 52 ? -16.188 11.938 11.047 1 82 52 GLY B CA 1
ATOM 1349 C C . GLY B 1 52 ? -16.859 10.875 10.203 1 82 52 GLY B C 1
ATOM 1350 O O . GLY B 1 52 ? -16.219 9.93 9.75 1 82 52 GLY B O 1
ATOM 1351 N N . ASN B 1 53 ? -18.047 11.109 9.789 1 82 53 ASN B N 1
ATOM 1352 C CA . ASN B 1 53 ? -18.844 10.086 9.109 1 82 53 ASN B CA 1
ATOM 1353 C C . ASN B 1 53 ? -18.75 10.227 7.598 1 82 53 ASN B C 1
ATOM 1355 O O . ASN B 1 53 ? -19.297 9.398 6.859 1 82 53 ASN B O 1
ATOM 1359 N N . MET B 1 54 ? -18.078 11.227 7.246 1 85.81 54 MET B N 1
ATOM 1360 C CA . MET B 1 54 ? -17.953 11.438 5.805 1 85.81 54 MET B CA 1
ATOM 1361 C C . MET B 1 54 ? -16.703 10.742 5.27 1 85.81 54 MET B C 1
ATOM 1363 O O . MET B 1 54 ? -15.602 10.938 5.789 1 85.81 54 MET B O 1
ATOM 1367 N N . ARG B 1 55 ? -17 9.852 4.391 1 85.31 55 ARG B N 1
ATOM 1368 C CA . ARG B 1 55 ? -15.898 9.188 3.709 1 85.31 55 ARG B CA 1
ATOM 1369 C C . ARG B 1 55 ? -15.477 9.953 2.463 1 85.31 55 ARG B C 1
ATOM 1371 O O . ARG B 1 55 ? -16.219 10 1.478 1 85.31 55 ARG B O 1
ATOM 1378 N N . ARG B 1 56 ? -14.398 10.688 2.592 1 91.44 56 ARG B N 1
ATOM 1379 C CA . ARG B 1 56 ? -13.867 11.414 1.447 1 91.44 56 ARG B CA 1
ATOM 1380 C C . ARG B 1 56 ? -12.633 10.719 0.883 1 91.44 56 ARG B C 1
ATOM 1382 O O . ARG B 1 56 ? -11.797 10.211 1.638 1 91.44 56 ARG B O 1
ATOM 1389 N N . LYS B 1 57 ? -12.617 10.719 -0.422 1 92.12 57 LYS B N 1
ATOM 1390 C CA . LYS B 1 57 ? -11.5 10.102 -1.118 1 92.12 57 LYS B CA 1
ATOM 1391 C C . LYS B 1 57 ? -10.742 11.125 -1.957 1 92.12 57 LYS B C 1
ATOM 1393 O O . LYS B 1 57 ? -11.336 12.07 -2.477 1 92.12 57 LYS B O 1
ATOM 1398 N N . TYR B 1 58 ? -9.453 10.898 -1.992 1 92.56 58 TYR B N 1
ATOM 1399 C CA . TYR B 1 58 ? -8.594 11.773 -2.777 1 92.56 58 TYR B CA 1
ATOM 1400 C C . TYR B 1 58 ? -7.535 10.969 -3.523 1 92.56 58 TYR B C 1
ATOM 1402 O O . TYR B 1 58 ? -7.262 9.82 -3.178 1 92.56 58 TYR B O 1
ATOM 1410 N N . ARG B 1 59 ? -7.023 11.633 -4.5 1 92.81 59 ARG B N 1
ATOM 1411 C CA . ARG B 1 59 ? -5.812 11.148 -5.145 1 92.81 59 ARG B CA 1
ATOM 1412 C C . ARG B 1 59 ? -4.598 11.969 -4.727 1 92.81 59 ARG B C 1
ATOM 1414 O O . ARG B 1 59 ? -4.641 13.195 -4.73 1 92.81 59 ARG B O 1
ATOM 1421 N N . ILE B 1 60 ? -3.584 11.227 -4.379 1 93.56 60 ILE B N 1
ATOM 1422 C CA . ILE B 1 60 ? -2.373 11.93 -3.967 1 93.56 60 ILE B CA 1
ATOM 1423 C C . ILE B 1 60 ? -1.657 12.492 -5.191 1 93.56 60 ILE B C 1
ATOM 1425 O O . ILE B 1 60 ? -1.438 11.781 -6.172 1 93.56 60 ILE B O 1
ATOM 1429 N N . SER B 1 61 ? -1.317 13.781 -5.145 1 93.69 61 SER B N 1
ATOM 1430 C CA . SER B 1 61 ? -0.609 14.414 -6.254 1 93.69 61 SER B CA 1
ATOM 1431 C C . SER B 1 61 ? 0.848 14.688 -5.895 1 93.69 61 SER B C 1
ATOM 1433 O O . SER B 1 61 ? 1.684 14.891 -6.777 1 93.69 61 SER B O 1
ATOM 1435 N N . GLY B 1 62 ? 1.127 14.641 -4.531 1 92.44 62 GLY B N 1
ATOM 1436 C CA . GLY B 1 62 ? 2.486 14.953 -4.117 1 92.44 62 GLY B CA 1
ATOM 1437 C C . GLY B 1 62 ? 2.66 14.969 -2.609 1 92.44 62 GLY B C 1
ATOM 1438 O O . GLY B 1 62 ? 1.833 14.43 -1.876 1 92.44 62 GLY B O 1
ATOM 1439 N N . LEU B 1 63 ? 3.809 15.508 -2.223 1 93.88 63 LEU B N 1
ATOM 1440 C CA . LEU B 1 63 ? 4.203 15.68 -0.829 1 93.88 63 LEU B CA 1
ATOM 1441 C C . LEU B 1 63 ? 4.75 17.078 -0.584 1 93.88 63 LEU B C 1
ATOM 1443 O O . LEU B 1 63 ? 5.488 17.609 -1.412 1 93.88 63 LEU B O 1
ATOM 1447 N N . THR B 1 64 ? 4.359 17.594 0.523 1 93.06 64 THR B N 1
ATOM 1448 C CA . THR B 1 64 ? 4.902 18.906 0.84 1 93.06 64 THR B CA 1
ATOM 1449 C C . THR B 1 64 ? 6.383 18.812 1.188 1 93.06 64 THR B C 1
ATOM 1451 O O . THR B 1 64 ? 6.852 17.766 1.658 1 93.06 64 THR B O 1
ATOM 1454 N N . SER B 1 65 ? 7.098 19.938 1.009 1 91.5 65 SER B N 1
ATOM 1455 C CA . SER B 1 65 ? 8.492 20.016 1.433 1 91.5 65 SER B CA 1
ATOM 1456 C C . SER B 1 65 ? 8.602 20.391 2.908 1 91.5 65 SER B C 1
ATOM 1458 O O . SER B 1 65 ? 9.555 20 3.582 1 91.5 65 SER B O 1
ATOM 1460 N N . GLN B 1 66 ? 7.582 21.062 3.352 1 92.56 66 GLN B N 1
ATOM 1461 C CA . GLN B 1 66 ? 7.559 21.5 4.746 1 92.56 66 GLN B CA 1
ATOM 1462 C C . GLN B 1 66 ? 6.922 20.438 5.641 1 92.56 66 GLN B C 1
ATOM 1464 O O . GLN B 1 66 ? 6.027 19.719 5.207 1 92.56 66 GLN B O 1
ATOM 1469 N N . ALA B 1 67 ? 7.43 20.469 6.836 1 93.81 67 ALA B N 1
ATOM 1470 C CA . ALA B 1 67 ? 6.777 19.641 7.848 1 93.81 67 ALA B CA 1
ATOM 1471 C C . ALA B 1 67 ? 5.371 20.156 8.148 1 93.81 67 ALA B C 1
ATOM 1473 O O . ALA B 1 67 ? 5.09 21.344 8.008 1 93.81 67 ALA B O 1
ATOM 1474 N N . THR B 1 68 ? 4.523 19.281 8.57 1 95.06 68 THR B N 1
ATOM 1475 C CA . THR B 1 68 ? 3.135 19.578 8.891 1 95.06 68 THR B CA 1
ATOM 1476 C C . THR B 1 68 ? 3.049 20.766 9.859 1 95.06 68 THR B C 1
ATOM 1478 O O . THR B 1 68 ? 2.246 21.672 9.664 1 95.06 68 THR B O 1
ATOM 1481 N N . ARG B 1 69 ? 3.906 20.781 10.82 1 94.75 69 ARG B N 1
ATOM 1482 C CA . ARG B 1 69 ? 3.846 21.797 11.867 1 94.75 69 ARG B CA 1
ATOM 1483 C C . ARG B 1 69 ? 4.227 23.172 11.328 1 94.75 69 ARG B C 1
ATOM 1485 O O . ARG B 1 69 ? 3.91 24.188 11.945 1 94.75 69 ARG B O 1
ATOM 1492 N N . GLU B 1 70 ? 4.844 23.172 10.141 1 96 70 GLU B N 1
ATOM 1493 C CA . GLU B 1 70 ? 5.324 24.422 9.562 1 96 70 GLU B CA 1
ATOM 1494 C C . GLU B 1 70 ? 4.426 24.875 8.422 1 96 70 GLU B C 1
ATOM 1496 O O . GLU B 1 70 ? 4.609 25.969 7.887 1 96 70 GLU B O 1
ATOM 1501 N N . LEU B 1 71 ? 3.545 24.125 8.086 1 95.19 71 LEU B N 1
ATOM 1502 C CA . LEU B 1 71 ? 2.732 24.406 6.906 1 95.19 71 LEU B CA 1
ATOM 1503 C C . LEU B 1 71 ? 1.527 25.266 7.266 1 95.19 71 LEU B C 1
ATOM 1505 O O . LEU B 1 71 ? 0.795 24.953 8.211 1 95.19 71 LEU B O 1
ATOM 1509 N N . SER B 1 72 ? 1.393 26.391 6.527 1 94.88 72 SER B N 1
ATOM 1510 C CA . SER B 1 72 ? 0.237 27.266 6.668 1 94.88 72 SER B CA 1
ATOM 1511 C C . SER B 1 72 ? -0.425 27.531 5.32 1 94.88 72 SER B C 1
ATOM 1513 O O . SER B 1 72 ? 0.193 27.344 4.27 1 94.88 72 SER B O 1
ATOM 1515 N N . PHE B 1 73 ? -1.712 27.891 5.363 1 92.56 73 PHE B N 1
ATOM 1516 C CA . PHE B 1 73 ? -2.471 28.109 4.141 1 92.56 73 PHE B CA 1
ATOM 1517 C C . PHE B 1 73 ? -3.668 29.016 4.402 1 92.56 73 PHE B C 1
ATOM 1519 O O . PHE B 1 73 ? -4.141 29.109 5.539 1 92.56 73 PHE B O 1
ATOM 1526 N N . PRO B 1 74 ? -4.098 29.672 3.373 1 91.75 74 PRO B N 1
ATOM 1527 C CA . PRO B 1 74 ? -5.312 30.484 3.525 1 91.75 74 PRO B CA 1
ATOM 1528 C C . PRO B 1 74 ? -6.57 29.625 3.693 1 91.75 74 PRO B C 1
ATOM 1530 O O . PRO B 1 74 ? -6.773 28.672 2.945 1 91.75 74 PRO B O 1
ATOM 1533 N N . VAL B 1 75 ? -7.453 29.953 4.641 1 90 75 VAL B N 1
ATOM 1534 C CA . VAL B 1 75 ? -8.617 29.125 4.926 1 90 75 VAL B CA 1
ATOM 1535 C C . VAL B 1 75 ? -9.867 29.781 4.336 1 90 75 VAL B C 1
ATOM 1537 O O . VAL B 1 75 ? -10.922 29.141 4.23 1 90 75 VAL B O 1
ATOM 1540 N N . ASP B 1 76 ? -9.781 31.062 3.982 1 86.88 76 ASP B N 1
ATOM 1541 C CA . ASP B 1 76 ? -10.93 31.75 3.402 1 86.88 76 ASP B CA 1
ATOM 1542 C C . ASP B 1 76 ? -10.492 32.781 2.361 1 86.88 76 ASP B C 1
ATOM 1544 O O . ASP B 1 76 ? -9.297 32.938 2.111 1 86.88 76 ASP B O 1
ATOM 1548 N N . ASP B 1 77 ? -11.469 33.312 1.743 1 86.75 77 ASP B N 1
ATOM 1549 C CA . ASP B 1 77 ? -11.211 34.281 0.671 1 86.75 77 ASP B CA 1
ATOM 1550 C C . ASP B 1 77 ? -10.703 35.594 1.229 1 86.75 77 ASP B C 1
ATOM 1552 O O . ASP B 1 77 ? -10.172 36.438 0.487 1 86.75 77 ASP B O 1
ATOM 1556 N N . ARG B 1 78 ? -10.828 35.844 2.588 1 90.25 78 ARG B N 1
ATOM 1557 C CA . ARG B 1 78 ? -10.359 37.094 3.209 1 90.25 78 ARG B CA 1
ATOM 1558 C C . ARG B 1 78 ? -8.867 37.031 3.488 1 90.25 78 ARG B C 1
ATOM 1560 O O . ARG B 1 78 ? -8.266 38 3.924 1 90.25 78 ARG B O 1
ATOM 1567 N N . GLY B 1 79 ? -8.32 35.875 3.369 1 86 79 GLY B N 1
ATOM 1568 C CA . GLY B 1 79 ? -6.883 35.688 3.514 1 86 79 GLY B CA 1
ATOM 1569 C C . GLY B 1 79 ? -6.473 35.25 4.902 1 86 79 GLY B C 1
ATOM 1570 O O . GLY B 1 79 ? -5.297 35.344 5.27 1 86 79 GLY B O 1
ATOM 1571 N N . THR B 1 80 ? -7.41 34.875 5.645 1 92.56 80 THR B N 1
ATOM 1572 C CA . THR B 1 80 ? -7.062 34.312 6.957 1 92.56 80 THR B CA 1
ATOM 1573 C C . THR B 1 80 ? -6.18 33.094 6.82 1 92.56 80 THR B C 1
ATOM 1575 O O . THR B 1 80 ? -6.484 32.188 6.043 1 92.56 80 THR B O 1
ATOM 1578 N N . VAL B 1 81 ? -5 33.125 7.516 1 94.56 81 VAL B N 1
ATOM 1579 C CA . VAL B 1 81 ? -4.031 32.031 7.398 1 94.56 81 VAL B CA 1
ATOM 1580 C C . VAL B 1 81 ? -4.035 31.188 8.68 1 94.56 81 VAL B C 1
ATOM 1582 O O . VAL B 1 81 ? -4.098 31.734 9.781 1 94.56 81 VAL B O 1
ATOM 1585 N N . LYS B 1 82 ? -3.98 29.906 8.523 1 95.62 82 LYS B N 1
ATOM 1586 C CA . LYS B 1 82 ? -3.83 28.969 9.641 1 95.62 82 LYS B CA 1
ATOM 1587 C C . LYS B 1 82 ? -2.795 27.906 9.328 1 95.62 82 LYS B C 1
ATOM 1589 O O . LYS B 1 82 ? -2.559 27.578 8.164 1 95.62 82 LYS B O 1
ATOM 1594 N N . THR B 1 83 ? -2.23 27.391 10.438 1 96 83 THR B N 1
ATOM 1595 C CA . THR B 1 83 ? -1.403 26.203 10.258 1 96 83 THR B CA 1
ATOM 1596 C C . THR B 1 83 ? -2.271 24.969 10.047 1 96 83 THR B C 1
ATOM 1598 O O . THR B 1 83 ? -3.439 24.953 10.438 1 96 83 THR B O 1
ATOM 1601 N N . VAL B 1 84 ? -1.671 24 9.445 1 95.81 84 VAL B N 1
ATOM 1602 C CA . VAL B 1 84 ? -2.383 22.75 9.258 1 95.81 84 VAL B CA 1
ATOM 1603 C C . VAL B 1 84 ? -2.793 22.172 10.617 1 95.81 84 VAL B C 1
ATOM 1605 O O . VAL B 1 84 ? -3.924 21.719 10.789 1 95.81 84 VAL B O 1
ATOM 1608 N N . VAL B 1 85 ? -1.93 22.297 11.586 1 96.12 85 VAL B N 1
ATOM 1609 C CA . VAL B 1 85 ? -2.188 21.75 12.922 1 96.12 85 VAL B CA 1
ATOM 1610 C C . VAL B 1 85 ? -3.391 22.453 13.539 1 96.12 85 VAL B C 1
ATOM 1612 O O . VAL B 1 85 ? -4.316 21.812 14.031 1 96.12 85 VAL B O 1
ATOM 1615 N N . GLN B 1 86 ? -3.406 23.781 13.406 1 96.19 86 GLN B N 1
ATOM 1616 C CA . GLN B 1 86 ? -4.508 24.562 13.953 1 96.19 86 GLN B CA 1
ATOM 1617 C C . GLN B 1 86 ? -5.816 24.25 13.227 1 96.19 86 GLN B C 1
ATOM 1619 O O . GLN B 1 86 ? -6.859 24.078 13.859 1 96.19 86 GLN B O 1
ATOM 1624 N N . TYR B 1 87 ? -5.75 24.203 12.016 1 95 87 TYR B N 1
ATOM 1625 C CA . TYR B 1 87 ? -6.941 24 11.203 1 95 87 TYR B CA 1
ATOM 1626 C C . TYR B 1 87 ? -7.594 22.656 11.508 1 95 87 TYR B C 1
ATOM 1628 O O . TYR B 1 87 ? -8.805 22.594 11.727 1 95 87 TYR B O 1
ATOM 1636 N N . PHE B 1 88 ? -6.832 21.578 11.516 1 95.38 88 PHE B N 1
ATOM 1637 C CA . PHE B 1 88 ? -7.371 20.25 11.75 1 95.38 88 PHE B CA 1
ATOM 1638 C C . PHE B 1 88 ? -7.949 20.141 13.164 1 95.38 88 PHE B C 1
ATOM 1640 O O . PHE B 1 88 ? -8.969 19.469 13.367 1 95.38 88 PHE B O 1
ATOM 1647 N N . LEU B 1 89 ? -7.289 20.766 14.062 1 95.56 89 LEU B N 1
ATOM 1648 C CA . LEU B 1 89 ? -7.797 20.734 15.43 1 95.56 89 LEU B CA 1
ATOM 1649 C C . LEU B 1 89 ? -9.125 21.484 15.523 1 95.56 89 LEU B C 1
ATOM 1651 O O . LEU B 1 89 ? -10.109 20.953 16.047 1 95.56 89 LEU B O 1
ATOM 1655 N N . GLU B 1 90 ? -9.148 22.672 14.969 1 96 90 GLU B N 1
ATOM 1656 C CA . GLU B 1 90 ? -10.312 23.531 15.102 1 96 90 GLU B CA 1
ATOM 1657 C C . GLU B 1 90 ? -11.484 23.031 14.258 1 96 90 GLU B C 1
ATOM 1659 O O . GLU B 1 90 ? -12.641 23.125 14.672 1 96 90 GLU B O 1
ATOM 1664 N N . THR B 1 91 ? -11.164 22.594 13.109 1 93.06 91 THR B N 1
ATOM 1665 C CA . THR B 1 91 ? -12.211 22.25 12.156 1 93.06 91 THR B CA 1
ATOM 1666 C C . THR B 1 91 ? -12.734 20.828 12.406 1 93.06 91 THR B C 1
ATOM 1668 O O . THR B 1 91 ? -13.93 20.578 12.297 1 93.06 91 THR B O 1
ATOM 1671 N N . TYR B 1 92 ? -11.859 19.969 12.789 1 92.5 92 TYR B N 1
ATOM 1672 C CA . TYR B 1 92 ? -12.258 18.562 12.852 1 92.5 92 TYR B CA 1
ATOM 1673 C C . TYR B 1 92 ? -12.07 18.016 14.258 1 92.5 92 TYR B C 1
ATOM 1675 O O . TYR B 1 92 ? -12.445 16.875 14.539 1 92.5 92 TYR B O 1
ATOM 1683 N N . GLY B 1 93 ? -11.445 18.703 15.102 1 93 93 GLY B N 1
ATOM 1684 C CA . GLY B 1 93 ? -11.117 18.188 16.422 1 93 93 GLY B CA 1
ATOM 1685 C C . GLY B 1 93 ? -10.055 17.109 16.375 1 93 93 GLY B C 1
ATOM 1686 O O . GLY B 1 93 ? -10.016 16.234 17.25 1 93 93 GLY B O 1
ATOM 1687 N N . PHE B 1 94 ? -9.297 17.234 15.391 1 93 94 PHE B N 1
ATOM 1688 C CA . PHE B 1 94 ? -8.305 16.188 15.164 1 93 94 PHE B CA 1
ATOM 1689 C C . PHE B 1 94 ? -6.922 16.641 15.625 1 93 94 PHE B C 1
ATOM 1691 O O . PHE B 1 94 ? -6.422 17.672 15.164 1 93 94 PHE B O 1
ATOM 1698 N N . ASN B 1 95 ? -6.328 15.766 16.5 1 92.88 95 ASN B N 1
ATOM 1699 C CA . ASN B 1 95 ? -4.965 16.031 16.938 1 92.88 95 ASN B CA 1
ATOM 1700 C C . ASN B 1 95 ? -3.945 15.266 16.109 1 92.88 95 ASN B C 1
ATOM 1702 O O . ASN B 1 95 ? -3.879 14.031 16.172 1 92.88 95 ASN B O 1
ATOM 1706 N N . ILE B 1 96 ? -3.146 15.984 15.43 1 92.75 96 ILE B N 1
ATOM 1707 C CA . ILE B 1 96 ? -2.164 15.367 14.539 1 92.75 96 ILE B CA 1
ATOM 1708 C C . ILE B 1 96 ? -0.992 14.828 15.359 1 92.75 96 ILE B C 1
ATOM 1710 O O . ILE B 1 96 ? -0.399 15.562 16.156 1 92.75 96 ILE B O 1
ATOM 1714 N N . GLN B 1 97 ? -0.58 13.617 15.047 1 89.5 97 GLN B N 1
ATOM 1715 C CA . GLN B 1 97 ? 0.447 12.953 15.844 1 89.5 97 GLN B CA 1
ATOM 1716 C C . GLN B 1 97 ? 1.828 13.125 15.227 1 89.5 97 GLN B C 1
ATOM 1718 O O . GLN B 1 97 ? 2.822 13.281 15.938 1 89.5 97 GLN B O 1
ATOM 1723 N N . HIS B 1 98 ? 1.94 13.172 13.938 1 90.69 98 HIS B N 1
ATOM 1724 C CA . HIS B 1 98 ? 3.227 13.219 13.25 1 90.69 98 HIS B CA 1
ATOM 1725 C C . HIS B 1 98 ? 3.443 14.578 12.594 1 90.69 98 HIS B C 1
ATOM 1727 O O . HIS B 1 98 ? 3.6 14.664 11.375 1 90.69 98 HIS B O 1
ATOM 1733 N N . THR B 1 99 ? 3.672 15.531 13.461 1 93.31 99 THR B N 1
ATOM 1734 C CA . THR B 1 99 ? 3.701 16.906 12.977 1 93.31 99 THR B CA 1
ATOM 1735 C C . THR B 1 99 ? 5.031 17.219 12.297 1 93.31 99 THR B C 1
ATOM 1737 O O . THR B 1 99 ? 5.16 18.219 11.586 1 93.31 99 THR B O 1
ATOM 1740 N N . THR B 1 100 ? 6.059 16.375 12.453 1 92.56 100 THR B N 1
ATOM 1741 C CA . THR B 1 100 ? 7.371 16.625 11.859 1 92.56 100 THR B CA 1
ATOM 1742 C C . THR B 1 100 ? 7.438 16.062 10.445 1 92.56 100 THR B C 1
ATOM 1744 O O . THR B 1 100 ? 8.375 16.344 9.695 1 92.56 100 THR B O 1
ATOM 1747 N N . LEU B 1 101 ? 6.465 15.305 10.094 1 93.62 101 LEU B N 1
ATOM 1748 C CA . LEU B 1 101 ? 6.426 14.727 8.758 1 93.62 101 LEU B CA 1
ATOM 1749 C C . LEU B 1 101 ? 5.711 15.656 7.785 1 93.62 101 LEU B C 1
ATOM 1751 O O . LEU B 1 101 ? 4.902 16.484 8.195 1 93.62 101 LEU B O 1
ATOM 1755 N N . PRO B 1 102 ? 6.016 15.461 6.504 1 94.12 102 PRO B N 1
ATOM 1756 C CA . PRO B 1 102 ? 5.309 16.281 5.512 1 94.12 102 PRO B CA 1
ATOM 1757 C C . PRO B 1 102 ? 3.836 15.891 5.375 1 94.12 102 PRO B C 1
ATOM 1759 O O . PRO B 1 102 ? 3.41 14.867 5.914 1 94.12 102 PRO B O 1
ATOM 1762 N N . CYS B 1 103 ? 3.115 16.766 4.695 1 95.19 103 CYS B N 1
ATOM 1763 C CA . CYS B 1 103 ? 1.729 16.469 4.336 1 95.19 103 CYS B CA 1
ATOM 1764 C C . CYS B 1 103 ? 1.639 15.875 2.938 1 95.19 103 CYS B C 1
ATOM 1766 O O . CYS B 1 103 ? 2.475 16.172 2.08 1 95.19 103 CYS B O 1
ATOM 1768 N N . LEU B 1 104 ? 0.589 15.062 2.834 1 95.44 104 LEU B N 1
ATOM 1769 C CA . LEU B 1 104 ? 0.174 14.688 1.488 1 95.44 104 LEU B CA 1
ATOM 1770 C C . LEU B 1 104 ? -0.525 15.852 0.789 1 95.44 104 LEU B C 1
ATOM 1772 O O . LEU B 1 104 ? -1.323 16.562 1.404 1 95.44 104 LEU B O 1
ATOM 1776 N N . GLN B 1 105 ? -0.107 16.047 -0.425 1 94.38 105 GLN B N 1
ATOM 1777 C CA . GLN B 1 105 ? -0.862 16.938 -1.291 1 94.38 105 GLN B CA 1
ATOM 1778 C C . GLN B 1 105 ? -1.885 16.172 -2.123 1 94.38 105 GLN B C 1
ATOM 1780 O O . GLN B 1 105 ? -1.537 15.211 -2.809 1 94.38 105 GLN B O 1
ATOM 1785 N N . VAL B 1 106 ? -3.162 16.625 -1.984 1 94.19 106 VAL B N 1
ATOM 1786 C CA . VAL B 1 106 ? -4.215 15.898 -2.688 1 94.19 106 VAL B CA 1
ATOM 1787 C C . VAL B 1 106 ? -5.098 16.875 -3.453 1 94.19 106 VAL B C 1
ATOM 1789 O O . VAL B 1 106 ? -5.012 18.094 -3.252 1 94.19 106 VAL B O 1
ATOM 1792 N N . GLY B 1 107 ? -5.926 16.312 -4.305 1 86.38 107 GLY B N 1
ATOM 1793 C CA . GLY B 1 107 ? -6.82 17.156 -5.078 1 86.38 107 GLY B CA 1
ATOM 1794 C C . GLY B 1 107 ? -6.152 17.766 -6.301 1 86.38 107 GLY B C 1
ATOM 1795 O O . GLY B 1 107 ? -5.203 17.203 -6.844 1 86.38 107 GLY B O 1
ATOM 1796 N N . ASN B 1 108 ? -6.754 18.828 -6.73 1 80.06 108 ASN B N 1
ATOM 1797 C CA . ASN B 1 108 ? -6.277 19.469 -7.953 1 80.06 108 ASN B CA 1
ATOM 1798 C C . ASN B 1 108 ? -5.051 20.344 -7.688 1 80.06 108 ASN B C 1
ATOM 1800 O O . ASN B 1 108 ? -4.938 20.953 -6.625 1 80.06 108 ASN B O 1
ATOM 1804 N N . GLN B 1 109 ? -4.184 20.344 -8.625 1 74.62 109 GLN B N 1
ATOM 1805 C CA . GLN B 1 109 ? -2.922 21.078 -8.516 1 74.62 109 GLN B CA 1
ATOM 1806 C C . GLN B 1 109 ? -3.162 22.562 -8.281 1 74.62 109 GLN B C 1
ATOM 1808 O O . GLN B 1 109 ? -2.357 23.234 -7.629 1 74.62 109 GLN B O 1
ATOM 1813 N N . GLN B 1 110 ? -4.191 23.047 -8.695 1 75.19 110 GLN B N 1
ATOM 1814 C CA . GLN B 1 110 ? -4.484 24.469 -8.578 1 75.19 110 GLN B CA 1
ATOM 1815 C C . GLN B 1 110 ? -4.984 24.812 -7.176 1 75.19 110 GLN B C 1
ATOM 1817 O O . GLN B 1 110 ? -4.7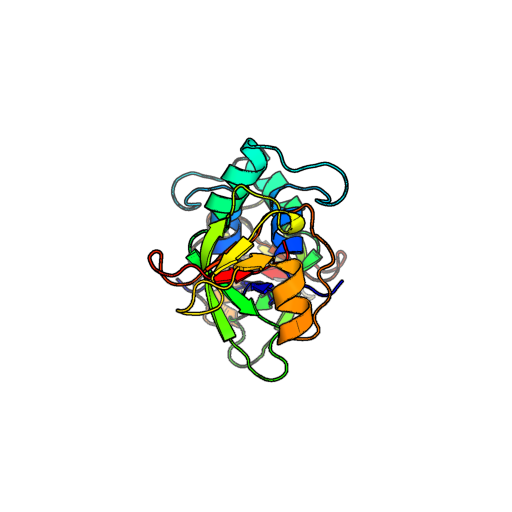97 25.938 -6.703 1 75.19 110 GLN B O 1
ATOM 1822 N N . ARG B 1 111 ? -5.68 23.875 -6.508 1 78.19 111 ARG B N 1
ATOM 1823 C CA . ARG B 1 111 ? -6.164 24.031 -5.137 1 78.19 111 ARG B CA 1
ATOM 1824 C C . ARG B 1 111 ? -5.77 22.828 -4.285 1 78.19 111 ARG B C 1
ATOM 1826 O O . ARG B 1 111 ? -6.594 21.953 -4.02 1 78.19 111 ARG B O 1
ATOM 1833 N N . PRO B 1 112 ? -4.516 22.969 -3.814 1 76.06 112 PRO B N 1
ATOM 1834 C CA . PRO B 1 112 ? -4.055 21.781 -3.072 1 76.06 112 PRO B CA 1
ATOM 1835 C C . PRO B 1 112 ? -4.703 21.672 -1.694 1 76.06 112 PRO B C 1
ATOM 1837 O O . PRO B 1 112 ? -4.977 22.688 -1.047 1 76.06 112 PRO B O 1
ATOM 1840 N N . ASN B 1 113 ? -5.082 20.484 -1.409 1 90.31 113 ASN B N 1
ATOM 1841 C CA . ASN B 1 113 ? -5.461 20.094 -0.055 1 90.31 113 ASN B CA 1
ATOM 1842 C C . ASN B 1 113 ? -4.34 19.344 0.646 1 90.31 113 ASN B C 1
ATOM 1844 O O . ASN B 1 113 ? -3.58 18.609 0.005 1 90.31 113 ASN B O 1
ATOM 1848 N N . TYR B 1 114 ? -4.223 19.672 1.875 1 93.56 114 TYR B N 1
ATOM 1849 C CA . TYR B 1 114 ? -3.162 19.047 2.658 1 93.56 114 TYR B CA 1
ATOM 1850 C C . TYR B 1 114 ? -3.738 18.047 3.654 1 93.56 114 TYR B C 1
ATOM 1852 O O . TYR B 1 114 ? -4.66 18.375 4.406 1 93.56 114 TYR B O 1
ATOM 1860 N N . LEU B 1 115 ? -3.201 16.859 3.625 1 93.81 115 LEU B N 1
ATOM 1861 C CA . LEU B 1 115 ? -3.588 15.82 4.574 1 93.81 115 LEU B CA 1
ATOM 1862 C C . LEU B 1 115 ? -2.42 15.453 5.484 1 93.81 115 LEU B C 1
ATOM 1864 O O . LEU B 1 115 ? -1.415 14.906 5.02 1 93.81 115 LEU B O 1
ATOM 1868 N N . PRO B 1 116 ? -2.699 15.812 6.742 1 89.44 116 PRO B N 1
ATOM 1869 C CA . PRO B 1 116 ? -1.636 15.422 7.668 1 89.44 116 PRO B CA 1
ATOM 1870 C C . PRO B 1 116 ? -1.583 13.914 7.902 1 89.44 116 PRO B C 1
ATOM 1872 O O . PRO B 1 116 ? -2.615 13.242 7.855 1 89.44 116 PRO B O 1
ATOM 1875 N N . GLY B 1 117 ? -0.518 13.266 7.828 1 69 117 GLY B N 1
ATOM 1876 C CA . GLY B 1 117 ? -0.578 11.883 8.258 1 69 117 GLY B CA 1
ATOM 1877 C C . GLY B 1 117 ? 0.299 10.961 7.422 1 69 117 GLY B C 1
ATOM 1878 O O . GLY B 1 117 ? -0.018 9.781 7.246 1 69 117 GLY B O 1
ATOM 1879 N N . LEU B 1 118 ? 1.382 11.664 7.047 1 64.25 118 LEU B N 1
ATOM 1880 C CA . LEU B 1 118 ? 2.287 10.523 7.102 1 64.25 118 LEU B CA 1
ATOM 1881 C C . LEU B 1 118 ? 2.359 9.953 8.516 1 64.25 118 LEU B C 1
ATOM 1883 O O . LEU B 1 118 ? 2.055 10.648 9.484 1 64.25 118 LEU B O 1
#

InterPro domains:
  IPR003100 PAZ domain [PF02170] (36-116)
  IPR003100 PAZ domain [PS50821] (11-118)
  IPR036085 PAZ domain superfamily [SSF101690] (4-116)